Protein AF-0000000082578105 (afdb_homodimer)

Foldseek 3Di:
DPPPPDDPLLVVLLVVLLVVLLVVLQVVLVVVVFDSVLLVLLLVLLPLDPDDPVVLVLSLVLLLVLLVLLLVLVVCLVVQCVVPNNVCSVVVSVVVVVVVLCVLCPDPTSNRSSSSVSNNCLNVVVVDHRDPVSSCRSSVSSVSSSVSNVCSVPVSVVVVVVD/DPPPDDDPLLVVLLVVLLVVLLVVLQVVLVVVVFDSVLLVLLLVLLPLDPDDPVVLVLSLVLLLVLLVLLLVLVVCLVVQCVVPNNVCSVVVSVVVVVVVLCVLCPDPTSNRSSSSVSNNCLNVVVVDHRDPVSSCRSSVSSVSSSVSNVCSVPVSVVVVVVD

pLDDT: mean 94.67, std 9.39, range [31.5, 98.91]

Structure (mmCIF, N/CA/C/O backbone):
data_AF-0000000082578105-model_v1
#
loop_
_entity.id
_entity.type
_entity.pdbx_description
1 polymer 'Putative membrane-bound dolichyl-phosphate-mannose-protein mannosyltransferase'
#
loop_
_atom_site.group_PDB
_atom_site.id
_atom_site.type_symbol
_atom_site.label_atom_id
_atom_site.label_alt_id
_atom_site.label_comp_id
_atom_site.label_asym_id
_atom_site.label_entity_id
_atom_site.label_seq_id
_atom_site.pdbx_PDB_ins_code
_atom_site.Cartn_x
_atom_site.Cartn_y
_atom_site.Cartn_z
_atom_site.occupancy
_atom_site.B_iso_or_equiv
_atom_site.auth_seq_id
_atom_site.auth_comp_id
_atom_site.auth_asym_id
_atom_site.auth_atom_id
_atom_site.pdbx_PDB_model_num
ATOM 1 N N . MET A 1 1 ? -31.633 8.628 4.196 1 32.48 1 MET A N 1
ATOM 2 C CA . MET A 1 1 ? -30.727 9.433 5.009 1 32.48 1 MET A CA 1
ATOM 3 C C . MET A 1 1 ? -29.619 10.038 4.153 1 32.48 1 MET A C 1
ATOM 5 O O . MET A 1 1 ? -28.792 9.312 3.598 1 32.48 1 MET A O 1
ATOM 9 N N . SER A 1 2 ? -29.886 11.131 3.479 1 39.91 2 SER A N 1
ATOM 10 C CA . SER A 1 2 ? -29.036 11.846 2.533 1 39.91 2 SER A CA 1
ATOM 11 C C . SER A 1 2 ? -27.642 12.076 3.107 1 39.91 2 SER A C 1
ATOM 13 O O . SER A 1 2 ? -27.5 12.582 4.223 1 39.91 2 SER A O 1
ATOM 15 N N . ALA A 1 3 ? -26.692 11.335 2.817 1 51.71 3 ALA A N 1
ATOM 16 C CA . ALA A 1 3 ? -25.343 11.596 3.312 1 51.71 3 ALA A CA 1
ATOM 17 C C . ALA A 1 3 ? -25.034 13.09 3.296 1 51.71 3 ALA A C 1
ATOM 19 O O . ALA A 1 3 ? -24.844 13.68 2.23 1 51.71 3 ALA A O 1
ATOM 20 N N . HIS A 1 4 ? -25.491 13.968 4.081 1 54.24 4 HIS A N 1
ATOM 21 C CA . HIS A 1 4 ? -25.206 15.397 4.135 1 54.24 4 HIS A CA 1
ATOM 22 C C . HIS A 1 4 ? -23.718 15.67 3.942 1 54.24 4 HIS A C 1
ATOM 24 O O . HIS A 1 4 ? -22.875 14.972 4.511 1 54.24 4 HIS A O 1
ATOM 30 N N . ALA A 1 5 ? -23.272 16.373 2.89 1 68.84 5 ALA A N 1
ATOM 31 C CA . ALA A 1 5 ? -21.918 16.841 2.602 1 68.84 5 ALA A CA 1
ATOM 32 C C . ALA A 1 5 ? -21.28 17.47 3.837 1 68.84 5 ALA A C 1
ATOM 34 O O . ALA A 1 5 ? -21.924 18.243 4.55 1 68.84 5 ALA A O 1
ATOM 35 N N . PRO A 1 6 ? -20.096 16.948 4.176 1 73.4 6 PRO A N 1
ATOM 36 C CA . PRO A 1 6 ? -19.438 17.529 5.348 1 73.4 6 PRO A CA 1
ATOM 37 C C . PRO A 1 6 ? -19.359 19.052 5.286 1 73.4 6 PRO A C 1
ATOM 39 O O . PRO A 1 6 ? -19.249 19.625 4.199 1 73.4 6 PRO A O 1
ATOM 42 N N . SER A 1 7 ? -19.491 19.713 6.439 1 88.2 7 SER A N 1
ATOM 43 C CA . SER A 1 7 ? -19.309 21.158 6.523 1 88.2 7 SER A CA 1
ATOM 44 C C . SER A 1 7 ? -17.887 21.56 6.146 1 88.2 7 SER A C 1
ATOM 46 O O . SER A 1 7 ? -16.976 20.73 6.168 1 88.2 7 SER A O 1
ATOM 48 N N . ARG A 1 8 ? -17.658 22.715 5.683 1 92.08 8 ARG A N 1
ATOM 49 C CA . ARG A 1 8 ? -16.345 23.249 5.337 1 92.08 8 ARG A CA 1
ATOM 50 C C . ARG A 1 8 ? -15.373 23.112 6.503 1 92.08 8 ARG A C 1
ATOM 52 O O . ARG A 1 8 ? -14.196 22.801 6.305 1 92.08 8 ARG A O 1
ATOM 59 N N . GLN A 1 9 ? -15.844 23.385 7.702 1 91.46 9 GLN A N 1
ATOM 60 C CA . GLN A 1 9 ? -15.011 23.294 8.897 1 91.46 9 GLN A CA 1
ATOM 61 C C . GLN A 1 9 ? -14.521 21.866 9.119 1 91.46 9 GLN A C 1
ATOM 63 O O . GLN A 1 9 ? -13.355 21.65 9.458 1 91.46 9 GLN A O 1
ATOM 68 N N . ALA A 1 10 ? -15.41 20.971 8.983 1 92.91 10 ALA A N 1
ATOM 69 C CA . ALA A 1 10 ? -15.045 19.568 9.161 1 92.91 10 ALA A CA 1
ATOM 70 C C . ALA A 1 10 ? -14.017 19.132 8.121 1 92.91 10 ALA A C 1
ATOM 72 O O . ALA A 1 10 ? -13.093 18.376 8.43 1 92.91 10 ALA A O 1
ATOM 73 N N . TYR A 1 11 ? -14.232 19.584 6.955 1 95.8 11 TYR A N 1
ATOM 74 C CA . TYR A 1 11 ? -13.308 19.268 5.872 1 95.8 11 TYR A CA 1
ATOM 75 C C . TYR A 1 11 ? -11.911 19.797 6.176 1 95.8 11 TYR A C 1
ATOM 77 O O . TYR A 1 11 ? -10.924 19.069 6.051 1 95.8 11 TYR A O 1
ATOM 85 N N . VAL A 1 12 ? -11.804 20.994 6.584 1 96.07 12 VAL A N 1
ATOM 86 C CA . VAL A 1 12 ? -10.531 21.645 6.876 1 96.07 12 VAL A CA 1
ATOM 87 C C . VAL A 1 12 ? -9.883 20.991 8.094 1 96.07 12 VAL A C 1
ATOM 89 O O . VAL A 1 12 ? -8.677 20.733 8.099 1 96.07 12 VAL A O 1
ATOM 92 N N . ALA A 1 13 ? -10.64 20.695 9.089 1 95.92 13 ALA A N 1
ATOM 93 C CA . ALA A 1 13 ? -10.115 20.08 10.306 1 95.92 13 ALA A CA 1
ATOM 94 C C . ALA A 1 13 ? -9.525 18.704 10.014 1 95.92 13 ALA A C 1
ATOM 96 O O . ALA A 1 13 ? -8.439 18.372 10.496 1 95.92 13 ALA A O 1
ATOM 97 N N . THR A 1 14 ? -10.276 17.948 9.263 1 96.77 14 THR A N 1
ATOM 98 C CA . THR A 1 14 ? -9.8 16.614 8.913 1 96.77 14 THR A CA 1
ATOM 99 C C . THR A 1 14 ? -8.503 16.695 8.112 1 96.77 14 THR A C 1
ATOM 101 O O . THR A 1 14 ? -7.571 15.925 8.351 1 96.77 14 THR A O 1
ATOM 104 N N . THR A 1 15 ? -8.425 17.65 7.22 1 98.03 15 THR A N 1
ATOM 105 C CA . THR A 1 15 ? -7.245 17.824 6.38 1 98.03 15 THR A CA 1
ATOM 106 C C . THR A 1 15 ? -6.04 18.238 7.22 1 98.03 15 THR A C 1
ATOM 108 O O . THR A 1 15 ? -4.962 17.652 7.1 1 98.03 15 THR A O 1
ATOM 111 N N . LEU A 1 16 ? -6.244 19.148 8.07 1 98.18 16 LEU A N 1
ATOM 112 C CA . LEU A 1 16 ? -5.155 19.674 8.885 1 98.18 16 LEU A CA 1
ATOM 113 C C . LEU A 1 16 ? -4.676 18.632 9.891 1 98.18 16 LEU A C 1
ATOM 115 O O . LEU A 1 16 ? -3.471 18.463 10.089 1 98.18 16 LEU A O 1
ATOM 119 N N . VAL A 1 17 ? -5.592 17.922 10.496 1 98.23 17 VAL A N 1
ATOM 120 C CA . VAL A 1 17 ? -5.225 16.918 11.49 1 98.23 17 VAL A CA 1
ATOM 121 C C . VAL A 1 17 ? -4.451 15.785 10.819 1 98.23 17 VAL A C 1
ATOM 123 O O . VAL A 1 17 ? -3.446 15.31 11.353 1 98.23 17 VAL A O 1
ATOM 126 N N . ALA A 1 18 ? -4.949 15.39 9.688 1 98.43 18 ALA A N 1
ATOM 127 C CA . ALA A 1 18 ? -4.261 14.321 8.969 1 98.43 18 ALA A CA 1
ATOM 128 C C . ALA A 1 18 ? -2.84 14.737 8.598 1 98.43 18 ALA A C 1
ATOM 130 O O . ALA A 1 18 ? -1.894 13.967 8.78 1 98.43 18 ALA A O 1
ATOM 131 N N . ALA A 1 19 ? -2.667 15.95 8.114 1 98.73 19 ALA A N 1
ATOM 132 C CA . ALA A 1 19 ? -1.361 16.43 7.668 1 98.73 19 ALA A CA 1
ATOM 133 C C . ALA A 1 19 ? -0.403 16.585 8.846 1 98.73 19 ALA A C 1
ATOM 135 O O . ALA A 1 19 ? 0.765 16.2 8.759 1 98.73 19 ALA A O 1
ATOM 136 N N . VAL A 1 20 ? -0.851 17.102 9.939 1 98.68 20 VAL A N 1
ATOM 137 C CA . VAL A 1 20 ? -0.02 17.296 11.123 1 98.68 20 VAL A CA 1
ATOM 138 C C . VAL A 1 20 ? 0.381 15.94 11.7 1 98.68 20 VAL A C 1
ATOM 140 O O . VAL A 1 20 ? 1.543 15.728 12.053 1 98.68 20 VAL A O 1
ATOM 143 N N . THR A 1 21 ? -0.596 15.107 11.773 1 98.74 21 THR A N 1
ATOM 144 C CA . THR A 1 21 ? -0.331 13.779 12.315 1 98.74 21 THR A CA 1
ATOM 145 C C . THR A 1 21 ? 0.673 13.029 11.444 1 98.74 21 THR A C 1
ATOM 147 O O . THR A 1 21 ? 1.56 12.345 11.958 1 98.74 21 THR A O 1
ATOM 150 N N . ALA A 1 22 ? 0.5 13.111 10.164 1 98.73 22 ALA A N 1
ATOM 151 C CA . ALA A 1 22 ? 1.433 12.474 9.238 1 98.73 22 ALA A CA 1
ATOM 152 C C . ALA A 1 22 ? 2.845 13.027 9.416 1 98.73 22 ALA A C 1
ATOM 154 O O . ALA A 1 22 ? 3.817 12.269 9.442 1 98.73 22 ALA A O 1
ATOM 155 N N . ALA A 1 23 ? 2.975 14.344 9.557 1 98.67 23 ALA A N 1
ATOM 156 C CA . ALA A 1 23 ? 4.275 14.989 9.718 1 98.67 23 ALA A CA 1
ATOM 157 C C . ALA A 1 23 ? 4.936 14.572 11.029 1 98.67 23 ALA A C 1
ATOM 159 O O . ALA A 1 23 ? 6.143 14.321 11.071 1 98.67 23 ALA A O 1
ATOM 160 N N . LEU A 1 24 ? 4.195 14.489 12.082 1 98.71 24 LEU A N 1
ATOM 161 C CA . LEU A 1 24 ? 4.723 14.075 13.377 1 98.71 24 LEU A CA 1
ATOM 162 C C . LEU A 1 24 ? 5.161 12.615 13.344 1 98.71 24 LEU A C 1
ATOM 164 O O . LEU A 1 24 ? 6.195 12.259 13.915 1 98.71 24 LEU A O 1
ATOM 168 N N . ALA A 1 25 ? 4.341 11.805 12.735 1 98.78 25 ALA A N 1
ATOM 169 C CA . ALA A 1 25 ? 4.712 10.399 12.592 1 98.78 25 ALA A CA 1
ATOM 170 C C . ALA A 1 25 ? 5.991 10.25 11.774 1 98.78 25 ALA A C 1
ATOM 172 O O . ALA A 1 25 ? 6.843 9.415 12.088 1 98.78 25 ALA A O 1
ATOM 173 N N . ALA A 1 26 ? 6.107 11.052 10.702 1 98.51 26 ALA A N 1
ATOM 174 C CA . ALA A 1 26 ? 7.316 11.032 9.883 1 98.51 26 ALA A CA 1
ATOM 175 C C . ALA A 1 26 ? 8.536 11.458 10.695 1 98.51 26 ALA A C 1
ATOM 177 O O . ALA A 1 26 ? 9.596 10.835 10.606 1 98.51 26 ALA A O 1
ATOM 178 N N . ALA A 1 27 ? 8.42 12.549 11.47 1 98.05 27 ALA A N 1
ATOM 179 C CA . ALA A 1 27 ? 9.505 13.016 12.33 1 98.05 27 ALA A CA 1
ATOM 180 C C . ALA A 1 27 ? 9.901 11.945 13.343 1 98.05 27 ALA A C 1
ATOM 182 O O . ALA A 1 27 ? 11.088 11.74 13.607 1 98.05 27 ALA A O 1
ATOM 183 N N . GLY A 1 28 ? 8.912 11.309 13.924 1 98.11 28 GLY A N 1
ATOM 184 C CA . GLY A 1 28 ? 9.188 10.228 14.856 1 98.11 28 GLY A CA 1
ATOM 185 C C . GLY A 1 28 ? 9.914 9.059 14.217 1 98.11 28 GLY A C 1
ATOM 186 O O . GLY A 1 28 ? 10.849 8.508 14.801 1 98.11 28 GLY A O 1
ATOM 187 N N . SER A 1 29 ? 9.428 8.642 13.028 1 98.16 29 SER A N 1
ATOM 188 C CA . SER A 1 29 ? 10.09 7.564 12.3 1 98.16 29 SER A CA 1
ATOM 189 C C . SER A 1 29 ? 11.539 7.919 11.984 1 98.16 29 SER A C 1
ATOM 191 O O . SER A 1 29 ? 12.433 7.081 12.119 1 98.16 29 SER A O 1
ATOM 193 N N . LEU A 1 30 ? 11.746 9.161 11.601 1 95.73 30 LEU A N 1
ATOM 194 C CA . LEU A 1 30 ? 13.09 9.636 11.29 1 95.73 30 LEU A CA 1
ATOM 195 C C . LEU A 1 30 ? 13.985 9.582 12.523 1 95.73 30 LEU A C 1
ATOM 197 O O . LEU A 1 30 ? 15.141 9.161 12.439 1 95.73 30 LEU A O 1
ATOM 201 N N . ALA A 1 31 ? 13.553 10.007 13.632 1 96.34 31 ALA A N 1
ATOM 202 C CA . ALA A 1 31 ? 14.308 10.02 14.883 1 96.34 31 ALA A CA 1
ATOM 203 C C . ALA A 1 31 ? 14.72 8.608 15.289 1 96.34 31 ALA A C 1
ATOM 205 O O . ALA A 1 31 ? 15.757 8.416 15.929 1 96.34 31 ALA A O 1
ATOM 206 N N . LEU A 1 32 ? 13.926 7.629 14.877 1 97.36 32 LEU A N 1
ATOM 207 C CA . LEU A 1 32 ? 14.189 6.24 15.237 1 97.36 32 LEU A CA 1
ATOM 208 C C . LEU A 1 32 ? 14.88 5.504 14.094 1 97.36 32 LEU A C 1
ATOM 210 O O . LEU A 1 32 ? 15.036 4.281 14.141 1 97.36 32 LEU A O 1
ATOM 214 N N . SER A 1 33 ? 15.236 6.227 13.022 1 96.7 33 SER A N 1
ATOM 215 C CA . SER A 1 33 ? 15.935 5.7 11.854 1 96.7 33 SER A CA 1
ATOM 216 C C . SER A 1 33 ? 15.103 4.638 11.144 1 96.7 33 SER A C 1
ATOM 218 O O . SER A 1 33 ? 15.639 3.631 10.676 1 96.7 33 SER A O 1
ATOM 220 N N . LEU A 1 34 ? 13.78 4.849 11.126 1 97.66 34 LEU A N 1
ATOM 221 C CA . LEU A 1 34 ? 12.867 3.95 10.429 1 97.66 34 LEU A CA 1
ATOM 222 C C . LEU A 1 34 ? 12.486 4.513 9.064 1 97.66 34 LEU A C 1
ATOM 224 O O . LEU A 1 34 ? 12.585 5.72 8.836 1 97.66 34 LEU A O 1
ATOM 228 N N . HIS A 1 35 ? 12.048 3.583 8.214 1 96.81 35 HIS A N 1
ATOM 229 C CA . HIS A 1 35 ? 11.618 4.006 6.886 1 96.81 35 HIS A CA 1
ATOM 230 C C . HIS A 1 35 ? 10.269 4.714 6.944 1 96.81 35 HIS A C 1
ATOM 232 O O . HIS A 1 35 ? 9.262 4.111 7.321 1 96.81 35 HIS A O 1
ATOM 238 N N . ILE A 1 36 ? 10.195 5.886 6.449 1 98.07 36 ILE A N 1
ATOM 239 C CA . ILE A 1 36 ? 8.975 6.685 6.491 1 98.07 36 ILE A CA 1
ATOM 240 C C . ILE A 1 36 ? 7.938 6.095 5.539 1 98.07 36 ILE A C 1
ATOM 242 O O . ILE A 1 36 ? 6.742 6.091 5.839 1 98.07 36 ILE A O 1
ATOM 246 N N . TRP A 1 37 ? 8.425 5.602 4.39 1 98.26 37 TRP A N 1
ATOM 247 C CA . TRP A 1 37 ? 7.476 4.999 3.459 1 98.26 37 TRP A CA 1
ATOM 248 C C . TRP A 1 37 ? 6.802 3.781 4.082 1 98.26 37 TRP A C 1
ATOM 250 O O . TRP A 1 37 ? 5.623 3.52 3.83 1 98.26 37 TRP A O 1
ATOM 260 N N . ALA A 1 38 ? 7.528 3.02 4.876 1 98.77 38 ALA A N 1
ATOM 261 C CA . ALA A 1 38 ? 6.945 1.882 5.582 1 98.77 38 ALA A CA 1
ATOM 262 C C . ALA A 1 38 ? 5.944 2.346 6.636 1 98.77 38 ALA A C 1
ATOM 264 O O . ALA A 1 38 ? 4.964 1.651 6.919 1 98.77 38 ALA A O 1
ATOM 265 N N . MET A 1 39 ? 6.179 3.462 7.287 1 98.84 39 MET A N 1
ATOM 266 C CA . MET A 1 39 ? 5.218 4.075 8.2 1 98.84 39 MET A CA 1
ATOM 267 C C . MET A 1 39 ? 3.882 4.312 7.504 1 98.84 39 MET A C 1
ATOM 269 O O . MET A 1 39 ? 2.825 4.016 8.063 1 98.84 39 MET A O 1
ATOM 273 N N . PHE A 1 40 ? 3.875 4.688 6.269 1 98.84 40 PHE A N 1
ATOM 274 C CA . PHE A 1 40 ? 2.644 4.956 5.535 1 98.84 40 PHE A CA 1
ATOM 275 C C . PHE A 1 40 ? 1.97 3.656 5.114 1 98.84 40 PHE A C 1
ATOM 277 O O . PHE A 1 40 ? 0.762 3.627 4.869 1 98.84 40 PHE A O 1
ATOM 284 N N . ILE A 1 41 ? 2.722 2.574 5.006 1 98.85 41 ILE A N 1
ATOM 285 C CA . ILE A 1 41 ? 2.096 1.272 4.802 1 98.85 41 ILE A CA 1
ATOM 286 C C . ILE A 1 41 ? 1.133 0.977 5.95 1 98.85 41 ILE A C 1
ATOM 288 O O . ILE A 1 41 ? 0.011 0.517 5.724 1 98.85 41 ILE A O 1
ATOM 292 N N . GLY A 1 42 ? 1.629 1.256 7.163 1 98.73 42 GLY A N 1
ATOM 293 C CA . GLY A 1 42 ? 0.753 1.1 8.314 1 98.73 42 GLY A CA 1
ATOM 294 C C . GLY A 1 42 ? -0.456 2.016 8.271 1 98.73 42 GLY A C 1
ATOM 295 O O . GLY A 1 42 ? -1.564 1.606 8.624 1 98.73 42 GLY A O 1
ATOM 296 N N . TRP A 1 43 ? -0.217 3.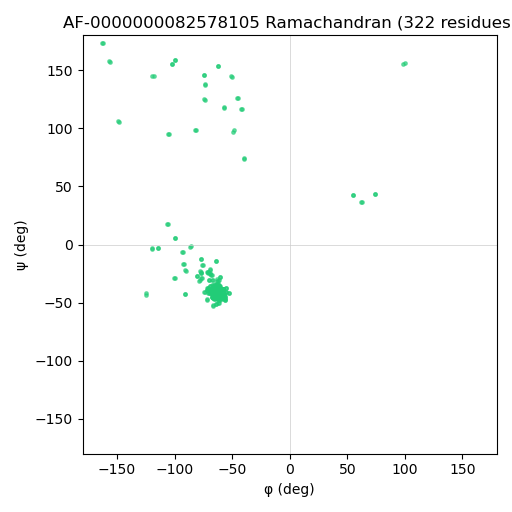241 7.903 1 98.53 43 TRP A N 1
ATOM 297 C CA . TRP A 1 43 ? -1.289 4.217 7.733 1 98.53 43 TRP A CA 1
ATOM 298 C C . TRP A 1 43 ? -2.336 3.709 6.747 1 98.53 43 TRP A C 1
ATOM 300 O O . TRP A 1 43 ? -3.537 3.765 7.023 1 98.53 43 TRP A O 1
ATOM 310 N N . ILE A 1 44 ? -1.912 3.211 5.599 1 98.52 44 ILE A N 1
ATOM 311 C CA . ILE A 1 44 ? -2.806 2.691 4.571 1 98.52 44 ILE A CA 1
ATOM 312 C C . ILE A 1 44 ? -3.557 1.474 5.107 1 98.52 44 ILE A C 1
ATOM 314 O O . ILE A 1 44 ? -4.769 1.353 4.919 1 98.52 44 ILE A O 1
ATOM 318 N N . ALA A 1 45 ? -2.819 0.594 5.752 1 98.31 45 ALA A N 1
ATOM 319 C CA . ALA A 1 45 ? -3.448 -0.601 6.307 1 98.31 45 ALA A CA 1
ATOM 320 C C . ALA A 1 45 ? -4.604 -0.233 7.233 1 98.31 45 ALA A C 1
ATOM 322 O O . ALA A 1 45 ? -5.665 -0.861 7.193 1 98.31 45 ALA A O 1
ATOM 323 N N . PHE A 1 46 ? -4.454 0.783 8.05 1 97.95 46 PHE A N 1
ATOM 324 C CA . PHE A 1 46 ? -5.491 1.239 8.968 1 97.95 46 PHE A CA 1
ATOM 325 C C . PHE A 1 46 ? -6.762 1.606 8.21 1 97.95 46 PHE A C 1
ATOM 327 O O . PHE A 1 46 ? -7.866 1.261 8.636 1 97.95 46 PHE A O 1
ATOM 334 N N . PHE A 1 47 ? -6.648 2.191 7.084 1 96.99 47 PHE A N 1
ATOM 335 C CA . PHE A 1 47 ? -7.791 2.776 6.393 1 96.99 47 PHE A CA 1
ATOM 336 C C . PHE A 1 47 ? -8.394 1.784 5.406 1 96.99 47 PHE A C 1
ATOM 338 O O . PHE A 1 47 ? -9.422 2.064 4.786 1 96.99 47 PHE A O 1
ATOM 345 N N . THR A 1 48 ? -7.751 0.623 5.203 1 95.2 48 THR A N 1
ATOM 346 C CA . THR A 1 48 ? -8.362 -0.384 4.342 1 95.2 48 THR A CA 1
ATOM 347 C C . THR A 1 48 ? -9.684 -0.868 4.931 1 95.2 48 THR A C 1
ATOM 349 O O . THR A 1 48 ? -10.586 -1.275 4.196 1 95.2 48 THR A O 1
ATOM 352 N N . ARG A 1 49 ? -9.747 -0.855 6.227 1 91.57 49 ARG A N 1
ATOM 353 C CA . ARG A 1 49 ? -10.947 -1.281 6.94 1 91.57 49 ARG A CA 1
ATOM 354 C C . ARG A 1 49 ? -11.099 -0.527 8.257 1 91.57 49 ARG A C 1
ATOM 356 O O . ARG A 1 49 ? -10.361 -0.78 9.211 1 91.57 49 ARG A O 1
ATOM 363 N N . ILE A 1 50 ? -12.047 0.395 8.284 1 85.66 50 ILE A N 1
ATOM 364 C CA . ILE A 1 50 ? -12.261 1.208 9.475 1 85.66 50 ILE A CA 1
ATOM 365 C C . ILE A 1 50 ? -13.53 0.751 10.191 1 85.66 50 ILE A C 1
ATOM 367 O O . ILE A 1 50 ? -14.642 1.01 9.724 1 85.66 50 ILE A O 1
ATOM 371 N N . GLN A 1 51 ? -13.437 -0.093 11.167 1 82.25 51 GLN A N 1
ATOM 372 C CA . GLN A 1 51 ? -14.648 -0.553 11.838 1 82.25 51 GLN A CA 1
ATOM 373 C C . GLN A 1 51 ? -14.574 -0.301 13.341 1 82.25 51 GLN A C 1
ATOM 375 O O . GLN A 1 51 ? -15.586 0.003 13.976 1 82.25 51 GLN A O 1
ATOM 380 N N . SER A 1 52 ? -13.439 -0.539 14.009 1 87.6 52 SER A N 1
ATOM 381 C CA . SER A 1 52 ? -13.238 -0.418 15.449 1 87.6 52 SER A CA 1
ATOM 382 C C . SER A 1 52 ? -11.755 -0.368 15.798 1 87.6 52 SER A C 1
ATOM 384 O O . SER A 1 52 ? -10.9 -0.467 14.915 1 87.6 52 SER A O 1
ATOM 386 N N . ASN A 1 53 ? -11.498 -0.14 16.989 1 89.41 53 ASN A N 1
ATOM 387 C CA . ASN A 1 53 ? -10.113 -0.226 17.439 1 89.41 53 ASN A CA 1
ATOM 388 C C . ASN A 1 53 ? -9.551 -1.633 17.256 1 89.41 53 ASN A C 1
ATOM 390 O O . ASN A 1 53 ? -8.37 -1.798 16.947 1 89.41 53 ASN A O 1
ATOM 394 N N . ARG A 1 54 ? -10.428 -2.581 17.46 1 92.13 54 ARG A N 1
ATOM 395 C CA . ARG A 1 54 ? -10.019 -3.967 17.26 1 92.13 54 ARG A CA 1
ATOM 396 C C . ARG A 1 54 ? -9.636 -4.22 15.805 1 92.13 54 ARG A C 1
ATOM 398 O O . ARG A 1 54 ? -8.639 -4.889 15.528 1 92.13 54 ARG A O 1
ATOM 405 N N . THR A 1 55 ? -10.329 -3.63 14.99 1 94 55 THR A N 1
ATOM 406 C CA . THR A 1 55 ? -10.07 -3.828 13.568 1 94 55 THR A CA 1
ATOM 407 C C . THR A 1 55 ? -8.751 -3.177 13.162 1 94 55 THR A C 1
ATOM 409 O O . THR A 1 55 ? -8.047 -3.683 12.286 1 94 55 THR A O 1
ATOM 412 N N . ALA A 1 56 ? -8.425 -2.1 13.871 1 94.66 56 ALA A N 1
ATOM 413 C CA . ALA A 1 56 ? -7.138 -1.457 13.622 1 94.66 56 ALA A CA 1
ATOM 414 C C . ALA A 1 56 ? -5.983 -2.408 13.923 1 94.66 56 ALA A C 1
ATOM 416 O O . ALA A 1 56 ? -5.018 -2.485 13.158 1 94.66 56 ALA A O 1
ATOM 417 N N . LEU A 1 57 ? -6.07 -3.112 15.032 1 96.72 57 LEU A N 1
ATOM 418 C CA . LEU A 1 57 ? -5.039 -4.067 15.423 1 96.72 57 LEU A CA 1
ATOM 419 C C . LEU A 1 57 ? -5.008 -5.255 14.467 1 96.72 57 LEU A C 1
ATOM 421 O O . LEU A 1 57 ? -3.937 -5.788 14.167 1 96.72 57 LEU A O 1
ATOM 425 N N . GLU A 1 58 ? -6.159 -5.695 14.039 1 97.66 58 GLU A N 1
ATOM 426 C CA . GLU A 1 58 ? -6.234 -6.793 13.08 1 97.66 58 GLU A CA 1
ATOM 427 C C . GLU A 1 58 ? -5.564 -6.42 11.76 1 97.66 58 GLU A C 1
ATOM 429 O O . GLU A 1 58 ? -4.849 -7.232 11.17 1 97.66 58 GLU A O 1
ATOM 434 N N . ASN A 1 59 ? -5.815 -5.185 11.306 1 98.27 59 ASN A N 1
ATOM 435 C CA . ASN A 1 59 ? -5.206 -4.718 10.065 1 98.27 59 ASN A CA 1
ATOM 436 C C . ASN A 1 59 ? -3.683 -4.696 10.161 1 98.27 59 ASN A C 1
ATOM 438 O O . ASN A 1 59 ? -2.992 -5.13 9.238 1 98.27 59 ASN A O 1
ATOM 442 N N . LEU A 1 60 ? -3.217 -4.21 11.307 1 98.55 60 LEU A N 1
ATOM 443 C CA . LEU A 1 60 ? -1.774 -4.156 11.514 1 98.55 60 LEU A CA 1
ATOM 444 C C . LEU A 1 60 ? -1.185 -5.56 11.605 1 98.55 60 LEU A C 1
ATOM 446 O O . LEU A 1 60 ? -0.095 -5.815 11.087 1 98.55 60 LEU A O 1
ATOM 450 N N . ALA A 1 61 ? -1.852 -6.44 12.273 1 98.53 61 ALA A N 1
ATOM 451 C CA . ALA A 1 61 ? -1.399 -7.824 12.385 1 98.53 61 ALA A CA 1
ATOM 452 C C . ALA A 1 61 ? -1.326 -8.49 11.014 1 98.53 61 ALA A C 1
ATOM 454 O O . ALA A 1 61 ? -0.395 -9.248 10.734 1 98.53 61 ALA A O 1
ATOM 455 N N . CYS A 1 62 ? -2.279 -8.244 10.168 1 98.76 62 CYS A N 1
ATOM 456 C CA . CYS A 1 62 ? -2.258 -8.79 8.816 1 98.76 62 CYS A CA 1
ATOM 457 C C . CYS A 1 62 ? -1.062 -8.261 8.032 1 98.76 62 CYS A C 1
ATOM 459 O O . CYS A 1 62 ? -0.402 -9.015 7.315 1 98.76 62 CYS A O 1
ATOM 461 N N . ALA A 1 63 ? -0.791 -6.974 8.19 1 98.8 63 ALA A N 1
ATOM 462 C CA . ALA A 1 63 ? 0.396 -6.409 7.553 1 98.8 63 ALA A CA 1
ATOM 463 C C . ALA A 1 63 ? 1.668 -7.061 8.085 1 98.8 63 ALA A C 1
ATOM 465 O O . ALA A 1 63 ? 2.587 -7.361 7.319 1 98.8 63 ALA A O 1
ATOM 466 N N . GLY A 1 64 ? 1.705 -7.254 9.39 1 98.79 64 GLY A N 1
ATOM 467 C CA . GLY A 1 64 ? 2.843 -7.928 9.994 1 98.79 64 GLY A CA 1
ATOM 468 C C . GLY A 1 64 ? 3.021 -9.353 9.505 1 98.79 64 GLY A C 1
ATOM 469 O O . GLY A 1 64 ? 4.145 -9.792 9.252 1 98.79 64 GLY A O 1
ATOM 470 N N . LEU A 1 65 ? 1.962 -10.067 9.386 1 98.75 65 LEU A N 1
ATOM 471 C CA . LEU A 1 65 ? 2.02 -11.428 8.864 1 98.75 65 LEU A CA 1
ATOM 472 C C . LEU A 1 65 ? 2.454 -11.432 7.402 1 98.75 65 LEU A C 1
ATOM 474 O O . LEU A 1 65 ? 3.146 -12.351 6.958 1 98.75 65 LEU A O 1
ATOM 478 N N . GLY A 1 66 ? 2.004 -10.412 6.703 1 98.77 66 GLY A N 1
ATOM 479 C CA . GLY A 1 66 ? 2.514 -10.256 5.35 1 98.77 66 GLY A CA 1
ATOM 480 C C . GLY A 1 66 ? 4.021 -10.088 5.296 1 98.77 66 GLY A C 1
ATOM 481 O O . GLY A 1 66 ? 4.688 -10.694 4.455 1 98.77 66 GLY A O 1
ATOM 482 N N . LEU A 1 67 ? 4.553 -9.277 6.162 1 98.81 67 LEU A N 1
ATOM 483 C CA . LEU A 1 67 ? 5.997 -9.106 6.273 1 98.81 67 LEU A CA 1
ATOM 484 C C . LEU A 1 67 ? 6.684 -10.443 6.53 1 98.81 67 LEU A C 1
ATOM 486 O O . LEU A 1 67 ? 7.702 -10.753 5.907 1 98.81 67 LEU A O 1
ATOM 490 N N . LEU A 1 68 ? 6.122 -11.152 7.44 1 98.57 68 LEU A N 1
ATOM 491 C CA . LEU A 1 68 ? 6.697 -12.441 7.808 1 98.57 68 LEU A CA 1
ATOM 492 C C . LEU A 1 68 ? 6.663 -13.408 6.629 1 98.57 68 LEU A C 1
ATOM 494 O O . LEU A 1 68 ? 7.646 -14.102 6.361 1 98.57 68 LEU A O 1
ATOM 498 N N . ILE A 1 69 ? 5.583 -13.49 5.927 1 98.64 69 ILE A N 1
ATOM 499 C CA . ILE A 1 69 ? 5.469 -14.344 4.75 1 98.64 69 ILE A CA 1
ATOM 500 C C . ILE A 1 69 ? 6.472 -13.896 3.688 1 98.64 69 ILE A C 1
ATOM 502 O O . ILE A 1 69 ? 7.086 -14.728 3.016 1 98.64 69 ILE A O 1
ATOM 506 N N . GLY A 1 70 ? 6.566 -12.571 3.535 1 98.44 70 GLY A N 1
ATOM 507 C CA . GLY A 1 70 ? 7.568 -12.059 2.614 1 98.44 70 GLY A CA 1
ATOM 508 C C . GLY A 1 70 ? 8.977 -12.502 2.958 1 98.44 70 GLY A C 1
ATOM 509 O O . GLY A 1 70 ? 9.723 -12.949 2.084 1 98.44 70 GLY A O 1
ATOM 510 N N . ALA A 1 71 ? 9.365 -12.414 4.211 1 98.32 71 ALA A N 1
ATOM 511 C CA . ALA A 1 71 ? 10.693 -12.82 4.663 1 98.32 71 ALA A CA 1
ATOM 512 C C . ALA A 1 71 ? 10.929 -14.305 4.407 1 98.32 71 ALA A C 1
ATOM 514 O O . ALA A 1 71 ? 11.998 -14.698 3.932 1 98.32 71 ALA A O 1
ATOM 515 N N . LEU A 1 72 ? 9.959 -15.119 4.713 1 97.99 72 LEU A N 1
ATOM 516 C CA . LEU A 1 72 ? 10.063 -16.559 4.5 1 97.99 72 LEU A CA 1
ATOM 517 C C . LEU A 1 72 ? 10.146 -16.883 3.012 1 97.99 72 LEU A C 1
ATOM 519 O O . LEU A 1 72 ? 10.865 -17.802 2.612 1 97.99 72 LEU A O 1
ATOM 523 N N . THR A 1 73 ? 9.385 -16.15 2.25 1 98.24 73 THR A N 1
ATOM 524 C CA . THR A 1 73 ? 9.425 -16.34 0.804 1 98.24 73 THR A CA 1
ATOM 525 C C . THR A 1 73 ? 10.812 -16.022 0.255 1 98.24 73 THR A C 1
ATOM 527 O O . THR A 1 73 ? 11.342 -16.765 -0.575 1 98.24 73 THR A O 1
ATOM 530 N N . ALA A 1 74 ? 11.366 -14.924 0.732 1 97.18 74 ALA A N 1
ATOM 531 C CA . ALA A 1 74 ? 12.703 -14.533 0.294 1 97.18 74 ALA A CA 1
ATOM 532 C C . ALA A 1 74 ? 13.722 -15.629 0.594 1 97.18 74 ALA A C 1
ATOM 534 O O . ALA A 1 74 ? 14.641 -15.864 -0.193 1 97.18 74 ALA A O 1
ATOM 535 N N . LEU A 1 75 ? 13.62 -16.312 1.721 1 96.45 75 LEU A N 1
ATOM 536 C CA . LEU A 1 75 ? 14.515 -17.4 2.098 1 96.45 75 LEU A CA 1
ATOM 537 C C . LEU A 1 75 ? 14.296 -18.618 1.206 1 96.45 75 LEU A C 1
ATOM 539 O O . LEU A 1 75 ? 15.217 -19.41 0.992 1 96.45 75 LEU A O 1
ATOM 543 N N . ALA A 1 76 ? 13.155 -18.741 0.652 1 96.58 76 ALA A N 1
ATOM 544 C CA . ALA A 1 76 ? 12.784 -19.93 -0.112 1 96.58 76 ALA A CA 1
ATOM 545 C C . ALA A 1 76 ? 13.14 -19.768 -1.587 1 96.58 76 ALA A C 1
ATOM 547 O O . ALA A 1 76 ? 13.284 -20.757 -2.309 1 96.58 76 ALA A O 1
ATOM 548 N N . ILE A 1 77 ? 13.278 -18.585 -2.06 1 95.45 77 ILE A N 1
ATOM 549 C CA . ILE A 1 77 ? 13.403 -18.282 -3.482 1 95.45 77 ILE A CA 1
ATOM 550 C C . ILE A 1 77 ? 14.645 -18.965 -4.048 1 95.45 77 ILE A C 1
ATOM 552 O O . ILE A 1 77 ? 14.584 -19.601 -5.103 1 95.45 77 ILE A O 1
ATOM 556 N N . PRO A 1 78 ? 15.837 -18.971 -3.327 1 94.23 78 PRO A N 1
ATOM 557 C CA . PRO A 1 78 ? 16.993 -19.684 -3.876 1 94.23 78 PRO A CA 1
ATOM 558 C C . PRO A 1 78 ? 16.742 -21.182 -4.034 1 94.23 78 PRO A C 1
ATOM 560 O O . PRO A 1 78 ? 17.227 -21.796 -4.987 1 94.23 78 PRO A O 1
ATOM 563 N N . HIS A 1 79 ? 16.021 -21.764 -3.166 1 95.26 79 HIS A N 1
ATOM 564 C CA . HIS A 1 79 ? 15.701 -23.184 -3.256 1 95.26 79 HIS A CA 1
ATOM 565 C C . HIS A 1 79 ? 14.733 -23.459 -4.402 1 95.26 79 HIS A C 1
ATOM 567 O O . HIS A 1 79 ? 14.842 -24.484 -5.08 1 95.26 79 HIS A O 1
ATOM 573 N N . LEU A 1 80 ? 13.81 -22.565 -4.591 1 95.74 80 LEU A N 1
ATOM 574 C CA . LEU A 1 80 ? 12.874 -22.691 -5.703 1 95.74 80 LEU A CA 1
ATOM 575 C C . LEU A 1 80 ? 13.599 -22.578 -7.039 1 95.74 80 LEU A C 1
ATOM 577 O O . LEU A 1 80 ? 13.236 -23.251 -8.007 1 95.74 80 LEU A O 1
ATOM 581 N N . ALA A 1 81 ? 14.585 -21.718 -7.048 1 95.48 81 ALA A N 1
ATOM 582 C CA . ALA A 1 81 ? 15.379 -21.556 -8.264 1 95.48 81 ALA A CA 1
ATOM 583 C C . ALA A 1 81 ? 16.057 -22.866 -8.655 1 95.48 81 ALA A C 1
ATOM 585 O O . ALA A 1 81 ? 16.207 -23.164 -9.842 1 95.48 81 ALA A O 1
ATOM 586 N N . GLY A 1 82 ? 16.49 -23.629 -7.695 1 95.99 82 GLY A N 1
ATOM 587 C CA . GLY A 1 82 ? 17.097 -24.929 -7.934 1 95.99 82 GLY A CA 1
ATOM 588 C C . GLY A 1 82 ? 16.119 -25.952 -8.479 1 95.99 82 GLY A C 1
ATOM 589 O O . GLY A 1 82 ? 16.507 -26.856 -9.222 1 95.99 82 GLY A O 1
ATOM 590 N N . LEU A 1 83 ? 14.838 -25.843 -8.217 1 95.15 83 LEU A N 1
ATOM 591 C CA . LEU A 1 83 ? 13.819 -26.82 -8.583 1 95.15 83 LEU A CA 1
ATOM 592 C C . LEU A 1 83 ? 13.224 -26.498 -9.95 1 95.15 83 LEU A C 1
ATOM 594 O O . LEU A 1 83 ? 13.005 -27.398 -10.764 1 95.15 83 LEU A O 1
ATOM 598 N N . VAL A 1 84 ? 12.95 -25.17 -10.21 1 95.4 84 VAL A N 1
ATOM 599 C CA . VAL A 1 84 ? 12.166 -24.832 -11.393 1 95.4 84 VAL A CA 1
ATOM 600 C C . VAL A 1 84 ? 12.985 -23.933 -12.316 1 95.4 84 VAL A C 1
ATOM 602 O O . VAL A 1 84 ? 12.548 -23.603 -13.421 1 95.4 84 VAL A O 1
ATOM 605 N N . GLY A 1 85 ? 14.199 -23.517 -11.921 1 95.22 85 GLY A N 1
ATOM 606 C CA . GLY A 1 85 ? 15.035 -22.613 -12.695 1 95.22 85 GLY A CA 1
ATOM 607 C C . GLY A 1 85 ? 14.968 -21.177 -12.21 1 95.22 85 GLY A C 1
ATOM 608 O O . GLY A 1 85 ? 13.97 -20.762 -11.619 1 95.22 85 GLY A O 1
ATOM 609 N N . ARG A 1 86 ? 15.975 -20.433 -12.49 1 91.85 86 ARG A N 1
ATOM 610 C CA . ARG A 1 86 ? 16.12 -19.064 -12.006 1 91.85 86 ARG A CA 1
ATOM 611 C C . ARG A 1 86 ? 15.018 -18.168 -12.562 1 91.85 86 ARG A C 1
ATOM 613 O O . ARG A 1 86 ? 14.49 -17.31 -11.851 1 91.85 86 ARG A O 1
ATOM 620 N N . GLY A 1 87 ? 14.634 -18.458 -13.769 1 92.36 87 GLY A N 1
ATOM 621 C CA . GLY A 1 87 ? 13.665 -17.6 -14.431 1 92.36 87 GLY A CA 1
ATOM 622 C C . GLY A 1 87 ? 12.25 -17.79 -13.917 1 92.36 87 GLY A C 1
ATOM 623 O O . GLY A 1 87 ? 11.428 -16.874 -13.993 1 92.36 87 GLY A O 1
ATOM 624 N N . LEU A 1 88 ? 11.938 -18.83 -13.256 1 95.13 88 LEU A N 1
ATOM 625 C CA . LEU A 1 88 ? 10.575 -19.126 -12.831 1 95.13 88 LEU A CA 1
ATOM 626 C C . LEU A 1 88 ? 10.461 -19.097 -11.31 1 95.13 88 LEU A C 1
ATOM 628 O O . LEU A 1 88 ? 9.361 -19.201 -10.764 1 95.13 88 LEU A O 1
ATOM 632 N N . ALA A 1 89 ? 11.538 -18.896 -10.641 1 96.98 89 ALA A N 1
ATOM 633 C CA . ALA A 1 89 ? 11.548 -18.972 -9.182 1 96.98 89 ALA A CA 1
ATOM 634 C C . ALA A 1 89 ? 10.631 -17.916 -8.571 1 96.98 89 ALA A C 1
ATOM 636 O O . ALA A 1 89 ? 9.813 -18.224 -7.7 1 96.98 89 ALA A O 1
ATOM 637 N N . LEU A 1 90 ? 10.74 -16.745 -9.091 1 96.05 90 LEU A N 1
ATOM 638 C CA . LEU A 1 90 ? 9.966 -15.654 -8.51 1 96.05 90 LEU A CA 1
ATOM 639 C C . LEU A 1 90 ? 8.485 -15.8 -8.844 1 96.05 90 LEU A C 1
ATOM 641 O O . LEU A 1 90 ? 7.636 -15.763 -7.95 1 96.05 90 LEU A O 1
ATOM 645 N N . PRO A 1 91 ? 8.115 -16.048 -10.087 1 97.2 91 PRO A N 1
ATOM 646 C CA . PRO A 1 91 ? 6.703 -16.293 -10.388 1 97.2 91 PRO A CA 1
ATOM 647 C C . PRO A 1 91 ? 6.13 -17.476 -9.612 1 97.2 91 PRO A C 1
ATOM 649 O O . PRO A 1 91 ? 4.972 -17.438 -9.186 1 97.2 91 PRO A O 1
ATOM 652 N N . ALA A 1 92 ? 6.935 -18.516 -9.461 1 97.91 92 ALA A N 1
ATOM 653 C CA . ALA A 1 92 ? 6.492 -19.669 -8.681 1 97.91 92 ALA A CA 1
ATOM 654 C C . ALA A 1 92 ? 6.254 -19.287 -7.223 1 97.91 92 ALA A C 1
ATOM 656 O O . ALA A 1 92 ? 5.284 -19.735 -6.608 1 97.91 92 ALA A O 1
ATOM 657 N N . ALA A 1 93 ? 7.154 -18.529 -6.672 1 98.5 93 ALA A N 1
ATOM 658 C CA . ALA A 1 93 ? 6.98 -18.045 -5.305 1 98.5 93 ALA A CA 1
ATOM 659 C C . ALA A 1 93 ? 5.714 -17.201 -5.179 1 98.5 93 ALA A C 1
ATOM 661 O O . ALA A 1 93 ? 4.964 -17.337 -4.209 1 98.5 93 ALA A O 1
ATOM 662 N N . VAL A 1 94 ? 5.463 -16.318 -6.111 1 98.66 94 VAL A N 1
ATOM 663 C CA . VAL A 1 94 ? 4.277 -15.468 -6.112 1 98.66 94 VAL A CA 1
ATOM 664 C C . VAL A 1 94 ? 3.02 -16.334 -6.171 1 98.66 94 VAL A C 1
ATOM 666 O O . VAL A 1 94 ? 2.026 -16.042 -5.504 1 98.66 94 VAL A O 1
ATOM 669 N N . PHE A 1 95 ? 3.09 -17.404 -6.962 1 98.7 95 PHE A N 1
ATOM 670 C CA . PHE A 1 95 ? 1.962 -18.323 -7.056 1 98.7 95 PHE A CA 1
ATOM 671 C C . PHE A 1 95 ? 1.655 -18.945 -5.699 1 98.7 95 PHE A C 1
ATOM 673 O O . PHE A 1 95 ? 0.508 -18.926 -5.247 1 98.7 95 PHE A O 1
ATOM 680 N N . VAL A 1 96 ? 2.636 -19.466 -5.063 1 98.58 96 VAL A N 1
ATOM 681 C CA . VAL A 1 96 ? 2.463 -20.145 -3.783 1 98.58 96 VAL A CA 1
ATOM 682 C C . VAL A 1 96 ? 1.989 -19.148 -2.729 1 98.58 96 VAL A C 1
ATOM 684 O O . VAL A 1 96 ? 1.046 -19.424 -1.984 1 98.58 96 VAL A O 1
ATOM 687 N N . VAL A 1 97 ? 2.632 -17.999 -2.683 1 98.75 97 VAL A N 1
ATOM 688 C CA . VAL A 1 97 ? 2.261 -16.971 -1.716 1 98.75 97 VAL A CA 1
ATOM 689 C C . VAL A 1 97 ? 0.839 -16.489 -1.993 1 98.75 97 VAL A C 1
ATOM 691 O O . VAL A 1 97 ? 0.065 -16.253 -1.063 1 98.75 97 VAL A O 1
ATOM 694 N N . GLY A 1 98 ? 0.495 -16.293 -3.287 1 98.57 98 GLY A N 1
ATOM 695 C CA . GLY A 1 98 ? -0.864 -15.925 -3.65 1 98.57 98 GLY A CA 1
ATOM 696 C C . GLY A 1 98 ? -1.903 -16.915 -3.157 1 98.57 98 GLY A C 1
ATOM 697 O O . GLY A 1 98 ? -2.947 -16.519 -2.636 1 98.57 98 GLY A O 1
ATOM 698 N N . LEU A 1 99 ? -1.608 -18.258 -3.319 1 98.65 99 L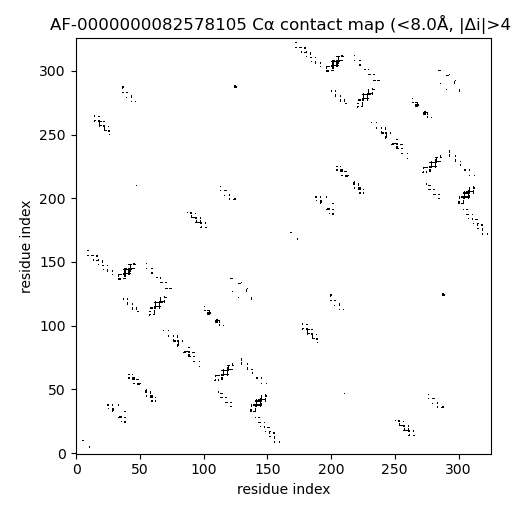EU A N 1
ATOM 699 C CA . LEU A 1 99 ? -2.517 -19.284 -2.82 1 98.65 99 LEU A CA 1
ATOM 700 C C . LEU A 1 99 ? -2.725 -19.141 -1.316 1 98.65 99 LEU A C 1
ATOM 702 O O . LEU A 1 99 ? -3.86 -19.168 -0.837 1 98.65 99 LEU A O 1
ATOM 706 N N . VAL A 1 100 ? -1.663 -18.949 -0.628 1 98.43 100 VAL A N 1
ATOM 707 C CA . VAL A 1 100 ? -1.693 -18.886 0.829 1 98.43 100 VAL A CA 1
ATOM 708 C C . VAL A 1 100 ? -2.459 -17.642 1.277 1 98.43 100 VAL A C 1
ATOM 710 O O . VAL A 1 100 ? -3.414 -17.739 2.051 1 98.43 100 VAL A O 1
ATOM 713 N N . VAL A 1 101 ? -2.094 -16.524 0.782 1 98.47 101 VAL A N 1
ATOM 714 C CA . VAL A 1 101 ? -2.634 -15.254 1.255 1 98.47 101 VAL A CA 1
ATOM 715 C C . VAL A 1 101 ? -4.112 -15.151 0.886 1 98.47 101 VAL A C 1
ATOM 717 O O . VAL A 1 101 ? -4.939 -14.756 1.711 1 98.47 101 VAL A O 1
ATOM 720 N N . VAL A 1 102 ? -4.491 -15.48 -0.321 1 97.97 102 VAL A N 1
ATOM 721 C CA . VAL A 1 102 ? -5.883 -15.364 -0.744 1 97.97 102 VAL A CA 1
ATOM 722 C C . VAL A 1 102 ? -6.742 -16.364 0.026 1 97.97 102 VAL A C 1
ATOM 724 O O . VAL A 1 102 ? -7.9 -16.081 0.344 1 97.97 102 VAL A O 1
ATOM 727 N N . ALA A 1 103 ? -6.16 -17.512 0.408 1 97.58 103 ALA A N 1
ATOM 728 C CA . ALA A 1 103 ? -6.895 -18.498 1.196 1 97.58 103 ALA A CA 1
ATOM 729 C C . ALA A 1 103 ? -7.167 -17.982 2.606 1 97.58 103 ALA A C 1
ATOM 731 O O . ALA A 1 103 ? -8.126 -18.406 3.255 1 97.58 103 ALA A O 1
ATOM 732 N N . LEU A 1 104 ? -6.425 -17.039 3.094 1 97.31 104 LEU A N 1
ATOM 733 C CA . LEU A 1 104 ? -6.549 -16.534 4.457 1 97.31 104 LEU A CA 1
ATOM 734 C C . LEU A 1 104 ? -7.757 -15.611 4.587 1 97.31 104 LEU A C 1
ATOM 736 O O . LEU A 1 104 ? -8.184 -15.294 5.699 1 97.31 104 LEU A O 1
ATOM 740 N N . ARG A 1 105 ? -8.32 -15.209 3.461 1 94.46 105 ARG A N 1
ATOM 741 C CA . ARG A 1 105 ? -9.483 -14.328 3.507 1 94.46 105 ARG A CA 1
ATOM 742 C C . ARG A 1 105 ? -10.669 -15.021 4.17 1 94.46 105 ARG A C 1
ATOM 744 O O . ARG A 1 105 ? -11.635 -14.366 4.565 1 94.46 105 ARG A O 1
ATOM 751 N N . GLY A 1 106 ? -10.595 -16.425 4.342 1 94.84 106 GLY A N 1
ATOM 752 C CA . GLY A 1 106 ? -11.675 -17.208 4.921 1 94.84 106 GLY A CA 1
ATOM 753 C C . GLY A 1 106 ? -11.621 -17.272 6.436 1 94.84 106 GLY A C 1
ATOM 754 O O . GLY A 1 106 ? -12.542 -17.786 7.074 1 94.84 106 GLY A O 1
ATOM 755 N N . LEU A 1 107 ? -10.685 -16.711 7.058 1 95.57 107 LEU A N 1
ATOM 756 C CA . LEU A 1 107 ? -10.546 -16.727 8.51 1 95.57 107 LEU A CA 1
ATOM 757 C C . LEU A 1 107 ? -11.553 -15.785 9.163 1 95.57 107 LEU A C 1
ATOM 759 O O . LEU A 1 107 ? -11.913 -14.757 8.585 1 95.57 107 LEU A O 1
ATOM 763 N N . PRO A 1 108 ? -12.005 -16.209 10.354 1 94.39 108 PRO A N 1
ATOM 764 C CA . PRO A 1 108 ? -12.96 -15.335 11.04 1 94.39 108 PRO A CA 1
ATOM 765 C C . PRO A 1 108 ? -12.332 -14.021 11.5 1 94.39 108 PRO A C 1
ATOM 767 O O . PRO A 1 108 ? -13.021 -13.002 11.59 1 94.39 108 PRO A O 1
ATOM 770 N N . VAL A 1 109 ? -11.027 -14.256 11.952 1 93.49 109 VAL A N 1
ATOM 771 C CA . VAL A 1 109 ? -10.22 -13.1 12.329 1 93.49 109 VAL A CA 1
ATOM 772 C C . VAL A 1 109 ? -8.988 -13.015 11.43 1 93.49 109 VAL A C 1
ATOM 774 O O . VAL A 1 109 ? -8.62 -13.994 10.777 1 93.49 109 VAL A O 1
ATOM 777 N N . LEU A 1 110 ? -8.468 -11.805 11.035 1 96.46 110 LEU A N 1
ATOM 778 C CA . LEU A 1 110 ? -7.279 -11.59 10.218 1 96.46 110 LEU A CA 1
ATOM 779 C C . LEU A 1 110 ? -7.556 -11.928 8.757 1 96.46 110 LEU A C 1
ATOM 781 O O . LEU A 1 110 ? -6.798 -12.676 8.134 1 96.46 110 LEU A O 1
ATOM 785 N N . ASN A 1 111 ? -8.612 -11.535 8.298 1 96.93 111 ASN A N 1
ATOM 786 C CA . ASN A 1 111 ? -9.045 -11.85 6.941 1 96.93 111 ASN A CA 1
ATOM 787 C C . ASN A 1 111 ? -8.926 -10.639 6.02 1 96.93 111 ASN A C 1
ATOM 789 O O . ASN A 1 111 ? -9.62 -10.556 5.004 1 96.93 111 ASN A O 1
ATOM 793 N N . ASN A 1 112 ? -8.13 -9.666 6.475 1 97.06 112 ASN A N 1
ATOM 794 C CA . ASN A 1 112 ? -7.905 -8.492 5.638 1 97.06 112 ASN A CA 1
ATOM 795 C C . ASN A 1 112 ? -6.827 -8.748 4.59 1 97.06 112 ASN A C 1
ATOM 797 O O . ASN A 1 112 ? -5.643 -8.516 4.841 1 97.06 112 ASN A O 1
ATOM 801 N N . LEU A 1 113 ? -7.187 -9.051 3.416 1 97.17 113 LEU A N 1
ATOM 802 C CA . LEU A 1 113 ? -6.298 -9.423 2.32 1 97.17 113 LEU A CA 1
ATOM 803 C C . LEU A 1 113 ? -5.37 -8.269 1.958 1 97.17 113 LEU A C 1
ATOM 805 O O . LEU A 1 113 ? -4.184 -8.48 1.696 1 97.17 113 LEU A O 1
ATOM 809 N N . LEU A 1 114 ? -5.937 -7.114 1.942 1 97.53 114 LEU A N 1
ATOM 810 C CA . LEU A 1 114 ? -5.141 -5.952 1.561 1 97.53 114 LEU A CA 1
ATOM 811 C C . LEU A 1 114 ? -4.007 -5.72 2.553 1 97.53 114 LEU A C 1
ATOM 813 O O . LEU A 1 114 ? -2.909 -5.316 2.164 1 97.53 114 LEU A O 1
ATOM 817 N N . GLY A 1 115 ? -4.256 -6.01 3.817 1 98.46 115 GLY A N 1
ATOM 818 C CA . GLY A 1 115 ? -3.206 -5.906 4.817 1 98.46 115 GLY A CA 1
ATOM 819 C C . GLY A 1 115 ? -2.034 -6.833 4.552 1 98.46 115 GLY A C 1
ATOM 820 O O . GLY A 1 115 ? -0.876 -6.42 4.644 1 98.46 115 GLY A O 1
ATOM 821 N N . TYR A 1 116 ? -2.31 -8.065 4.206 1 98.73 116 TYR A N 1
ATOM 822 C CA . TYR A 1 116 ? -1.266 -9.031 3.879 1 98.73 116 TYR A CA 1
ATOM 823 C C . TYR A 1 116 ? -0.428 -8.55 2.7 1 98.73 116 TYR A C 1
ATOM 825 O O . TYR A 1 116 ? 0.803 -8.612 2.739 1 98.73 116 TYR A O 1
ATOM 833 N N . PHE A 1 117 ? -1.089 -8.042 1.711 1 98.76 117 PHE A N 1
ATOM 834 C CA . PHE A 1 117 ? -0.383 -7.597 0.515 1 98.76 117 PHE A CA 1
ATOM 835 C C . PHE A 1 117 ? 0.486 -6.383 0.82 1 98.76 117 PHE A C 1
ATOM 837 O O . PHE A 1 117 ? 1.588 -6.252 0.283 1 98.76 117 PHE A O 1
ATOM 844 N N . LEU A 1 118 ? -0.021 -5.529 1.612 1 98.82 118 LEU A N 1
ATOM 845 C CA . LEU A 1 118 ? 0.765 -4.363 2 1 98.82 118 LEU A CA 1
ATOM 846 C C . LEU A 1 118 ? 2.042 -4.784 2.719 1 98.82 118 LEU A C 1
ATOM 848 O O . LEU A 1 118 ? 3.119 -4.247 2.446 1 98.82 118 LEU A O 1
ATOM 852 N N . GLY A 1 119 ? 1.908 -5.74 3.615 1 98.88 119 GLY A N 1
ATOM 853 C CA . GLY A 1 119 ? 3.087 -6.263 4.287 1 98.88 119 GLY A CA 1
ATOM 854 C C . GLY A 1 119 ? 4.074 -6.917 3.339 1 98.88 119 GLY A C 1
ATOM 855 O O . GLY A 1 119 ? 5.284 -6.716 3.458 1 98.88 119 GLY A O 1
ATOM 856 N N . LEU A 1 120 ? 3.583 -7.699 2.439 1 98.76 120 LEU A N 1
ATOM 857 C CA . LEU A 1 120 ? 4.423 -8.35 1.44 1 98.76 120 LEU A CA 1
ATOM 858 C C . LEU A 1 120 ? 5.157 -7.317 0.59 1 98.76 120 LEU A C 1
ATOM 860 O O . LEU A 1 120 ? 6.363 -7.439 0.362 1 98.76 120 LEU A O 1
ATOM 864 N N . VAL A 1 121 ? 4.396 -6.314 0.168 1 98.72 121 VAL A N 1
ATOM 865 C CA . VAL A 1 121 ? 4.987 -5.24 -0.624 1 98.72 121 VAL A CA 1
ATOM 866 C C . VAL A 1 121 ? 6.081 -4.544 0.182 1 98.72 121 VAL A C 1
ATOM 868 O O . VAL A 1 121 ? 7.167 -4.274 -0.338 1 98.72 121 VAL A O 1
ATOM 871 N N . ALA A 1 122 ? 5.816 -4.29 1.417 1 98.8 122 ALA A N 1
ATOM 872 C CA . ALA A 1 122 ? 6.799 -3.616 2.261 1 98.8 122 ALA A CA 1
ATOM 873 C C . ALA A 1 122 ? 8.085 -4.431 2.363 1 98.8 122 ALA A C 1
ATOM 875 O O . ALA A 1 122 ? 9.185 -3.878 2.293 1 98.8 122 ALA A O 1
ATOM 876 N N . TRP A 1 123 ? 7.96 -5.671 2.474 1 98.68 123 TRP A N 1
ATOM 877 C CA . TRP A 1 123 ? 9.142 -6.517 2.598 1 98.68 123 TRP A CA 1
ATOM 878 C C . TRP A 1 123 ? 9.991 -6.455 1.333 1 98.68 123 TRP A C 1
ATOM 880 O O . TRP A 1 123 ? 11.199 -6.214 1.399 1 98.68 123 TRP A O 1
ATOM 890 N N . PHE A 1 124 ? 9.436 -6.644 0.238 1 98.1 124 PHE A N 1
ATOM 891 C CA . PHE A 1 124 ? 10.187 -6.777 -1.005 1 98.1 124 PHE A CA 1
ATOM 892 C C . PHE A 1 124 ? 10.668 -5.417 -1.495 1 98.1 124 PHE A C 1
ATOM 894 O O . PHE A 1 124 ? 11.706 -5.319 -2.153 1 98.1 124 PHE A O 1
ATOM 901 N N . ALA A 1 125 ? 9.905 -4.369 -1.149 1 98.22 125 ALA A N 1
ATOM 902 C CA . ALA A 1 125 ? 10.324 -3.025 -1.537 1 98.22 125 ALA A CA 1
ATOM 903 C C . ALA A 1 125 ? 11.535 -2.573 -0.727 1 98.22 125 ALA A C 1
ATOM 905 O O . ALA A 1 125 ? 12.288 -1.698 -1.16 1 98.22 125 ALA A O 1
ATOM 906 N N . ALA A 1 126 ? 11.742 -3.13 0.444 1 97.68 126 ALA A N 1
ATOM 907 C CA . ALA A 1 126 ? 12.815 -2.697 1.335 1 97.68 126 ALA A CA 1
ATOM 908 C C . ALA A 1 126 ? 14.166 -3.232 0.868 1 97.68 126 ALA A C 1
ATOM 910 O O . ALA A 1 126 ? 15.214 -2.692 1.23 1 97.68 126 ALA A O 1
ATOM 911 N N . HIS A 1 127 ? 14.193 -4.327 0.132 1 95.29 127 HIS A N 1
ATOM 912 C CA . HIS A 1 127 ? 15.411 -4.954 -0.367 1 95.29 127 HIS A CA 1
ATOM 913 C C . HIS A 1 127 ? 16.385 -5.249 0.769 1 95.29 127 HIS A C 1
ATOM 915 O O . HIS A 1 127 ? 17.582 -4.98 0.652 1 95.29 127 HIS A O 1
ATOM 921 N N . LEU A 1 128 ? 15.834 -5.747 1.858 1 93.93 128 LEU A N 1
ATOM 922 C CA . LEU A 1 128 ? 16.663 -6.065 3.015 1 93.93 128 LEU A CA 1
ATOM 923 C C . LEU A 1 128 ? 16.923 -7.565 3.102 1 93.93 128 LEU A C 1
ATOM 925 O O . LEU A 1 128 ? 16.132 -8.367 2.6 1 93.93 128 LEU A O 1
ATOM 929 N N . GLU A 1 129 ? 18.051 -7.878 3.767 1 94.68 129 GLU A N 1
ATOM 930 C CA . GLU A 1 129 ? 18.302 -9.28 4.088 1 94.68 129 GLU A CA 1
ATOM 931 C C . GLU A 1 129 ? 17.393 -9.759 5.217 1 94.68 129 GLU A C 1
ATOM 933 O O . GLU A 1 129 ? 17.158 -9.029 6.183 1 94.68 129 GLU A O 1
ATOM 938 N N . PRO A 1 130 ? 16.892 -10.942 5.041 1 95.16 130 PRO A N 1
ATOM 939 C CA . PRO A 1 130 ? 16.009 -11.456 6.091 1 95.16 130 PRO A CA 1
ATOM 940 C C . PRO A 1 130 ? 16.683 -11.499 7.46 1 95.16 130 PRO A C 1
ATOM 942 O O . PRO A 1 130 ? 17.775 -12.057 7.597 1 95.16 130 PRO A O 1
ATOM 945 N N . SER A 1 131 ? 16.233 -10.822 8.363 1 97.17 131 SER A N 1
ATOM 946 C CA . SER A 1 131 ? 16.681 -10.751 9.75 1 97.17 131 SER A CA 1
ATOM 947 C C . SER A 1 131 ? 15.563 -10.27 10.669 1 97.17 131 SER A C 1
ATOM 949 O O . SER A 1 131 ? 14.585 -9.678 10.208 1 97.17 131 SER A O 1
ATOM 951 N N . PHE A 1 132 ? 15.667 -10.575 11.882 1 97.17 132 PHE A N 1
ATOM 952 C CA . PHE A 1 132 ? 14.699 -10.096 12.862 1 97.17 132 PHE A CA 1
ATOM 953 C C . PHE A 1 132 ? 14.712 -8.574 12.935 1 97.17 132 PHE A C 1
ATOM 955 O O . PHE A 1 132 ? 13.667 -7.948 13.123 1 97.17 132 PHE A O 1
ATOM 962 N N . GLU A 1 133 ? 15.885 -8.037 12.756 1 97.46 133 GLU A N 1
ATOM 963 C CA . GLU A 1 133 ? 16.031 -6.585 12.78 1 97.46 133 GLU A CA 1
ATOM 964 C C . GLU A 1 133 ? 15.261 -5.934 11.634 1 97.46 133 GLU A C 1
ATOM 966 O O . GLU A 1 133 ? 14.592 -4.917 11.828 1 97.46 133 GLU A O 1
ATOM 971 N N . ALA A 1 134 ? 15.353 -6.531 10.456 1 97.96 134 ALA A N 1
ATOM 972 C CA . ALA A 1 134 ? 14.636 -6.013 9.293 1 97.96 134 ALA A CA 1
ATOM 973 C C . ALA A 1 134 ? 13.127 -6.07 9.51 1 97.96 134 ALA A C 1
ATOM 975 O O . ALA A 1 134 ? 12.415 -5.107 9.217 1 97.96 134 ALA A O 1
ATOM 976 N N . LEU A 1 135 ? 12.679 -7.151 10.104 1 98.45 135 LEU A N 1
ATOM 977 C CA . LEU A 1 135 ? 11.26 -7.311 10.404 1 98.45 135 LEU A CA 1
ATOM 978 C C . LEU A 1 135 ? 10.8 -6.277 11.426 1 98.45 135 LEU A C 1
ATOM 980 O O . LEU A 1 135 ? 9.746 -5.659 11.259 1 98.45 135 LEU A O 1
ATOM 984 N N . ALA A 1 136 ? 11.588 -6.095 12.393 1 98.19 136 ALA A N 1
ATOM 985 C CA . ALA A 1 136 ? 11.249 -5.168 13.469 1 98.19 136 ALA A CA 1
ATOM 986 C C . ALA A 1 136 ? 11.209 -3.729 12.962 1 98.19 136 ALA A C 1
ATOM 988 O O . ALA A 1 136 ? 10.37 -2.935 13.394 1 98.19 136 ALA A O 1
ATOM 989 N N . GLN A 1 137 ? 12.108 -3.405 12.116 1 98.35 137 GLN A N 1
ATOM 990 C CA . GLN A 1 137 ? 12.167 -2.049 11.581 1 98.35 137 GLN A CA 1
ATOM 991 C C . GLN A 1 137 ? 10.934 -1.737 10.737 1 98.35 137 GLN A C 1
ATOM 993 O O . GLN A 1 137 ? 10.319 -0.68 10.896 1 98.35 137 GLN A O 1
ATOM 998 N N . LEU A 1 138 ? 10.586 -2.646 9.874 1 98.86 138 LEU A N 1
ATOM 999 C CA . LEU A 1 138 ? 9.444 -2.42 8.993 1 98.86 138 LEU A CA 1
ATOM 1000 C C . LEU A 1 138 ? 8.136 -2.469 9.776 1 98.86 138 LEU A C 1
ATOM 1002 O O . LEU A 1 138 ? 7.247 -1.643 9.559 1 98.86 138 LEU A O 1
ATOM 1006 N N . PHE A 1 139 ? 8.02 -3.411 10.685 1 98.85 139 PHE A N 1
ATOM 1007 C CA . PHE A 1 139 ? 6.814 -3.513 11.499 1 98.85 139 PHE A CA 1
ATOM 1008 C C . PHE A 1 139 ? 6.683 -2.31 12.425 1 98.85 139 PHE A C 1
ATOM 1010 O O . PHE A 1 139 ? 5.583 -1.79 12.625 1 98.85 139 PHE A O 1
ATOM 1017 N N . GLY A 1 140 ? 7.815 -1.939 13.027 1 98.83 140 GLY A N 1
ATOM 1018 C CA . GLY A 1 140 ? 7.801 -0.767 13.888 1 98.83 140 GLY A CA 1
ATOM 1019 C C . GLY A 1 140 ? 7.352 0.494 13.174 1 98.83 140 GLY A C 1
ATOM 1020 O O . GLY A 1 140 ? 6.539 1.256 13.7 1 98.83 140 GLY A O 1
ATOM 1021 N N . ALA A 1 141 ? 7.888 0.715 12.021 1 98.88 141 ALA A N 1
ATOM 1022 C CA . ALA A 1 141 ? 7.464 1.863 11.222 1 98.88 141 ALA A CA 1
ATOM 1023 C C . ALA A 1 141 ? 5.972 1.791 10.909 1 98.88 141 ALA A C 1
ATOM 1025 O O . ALA A 1 141 ? 5.255 2.785 11.047 1 98.88 141 ALA A O 1
ATOM 1026 N N . SER A 1 142 ? 5.474 0.602 10.527 1 98.91 142 SER A N 1
ATOM 1027 C CA . SER A 1 142 ? 4.067 0.415 10.189 1 98.91 142 SER A CA 1
ATOM 1028 C C . SER A 1 142 ? 3.172 0.647 11.402 1 98.91 142 SER A C 1
ATOM 1030 O O . SER A 1 142 ? 2.051 1.141 11.268 1 98.91 142 SER A O 1
ATOM 1032 N N . ALA A 1 143 ? 3.685 0.276 12.551 1 98.82 143 ALA A N 1
ATOM 1033 C CA . ALA A 1 143 ? 2.924 0.49 13.779 1 98.82 143 ALA A CA 1
ATOM 1034 C C . ALA A 1 143 ? 2.747 1.979 14.062 1 98.82 143 ALA A C 1
ATOM 1036 O O . ALA A 1 143 ? 1.666 2.416 14.464 1 98.82 143 ALA A O 1
ATOM 1037 N N . ILE A 1 144 ? 3.758 2.731 13.846 1 98.84 144 ILE A N 1
ATOM 1038 C CA . ILE A 1 144 ? 3.676 4.179 14.004 1 98.84 144 ILE A CA 1
ATOM 1039 C C . ILE A 1 144 ? 2.639 4.746 13.037 1 98.84 144 ILE A C 1
ATOM 1041 O O . ILE A 1 144 ? 1.821 5.587 13.416 1 98.84 144 ILE A O 1
ATOM 1045 N N . GLY A 1 145 ? 2.689 4.238 11.814 1 98.79 145 GLY A N 1
ATOM 1046 C CA . GLY A 1 145 ? 1.723 4.674 10.819 1 98.79 145 GLY A CA 1
ATOM 1047 C C . GLY A 1 145 ? 0.292 4.329 11.185 1 98.79 145 GLY A C 1
ATOM 1048 O O . GLY A 1 145 ? -0.615 5.145 11.007 1 98.79 145 GLY A O 1
ATOM 1049 N N . SER A 1 146 ? 0.094 3.134 11.644 1 98.62 146 SER A N 1
ATOM 1050 C CA . SER A 1 146 ? -1.242 2.705 12.043 1 98.62 146 SER A CA 1
ATOM 1051 C C . SER A 1 146 ? -1.778 3.556 13.189 1 98.62 146 SER A C 1
ATOM 1053 O O . SER A 1 146 ? -2.953 3.928 13.196 1 98.62 146 SER A O 1
ATOM 1055 N N . LEU A 1 147 ? -0.939 3.845 14.134 1 98.2 147 LEU A N 1
ATOM 1056 C CA . LEU A 1 147 ? -1.33 4.719 15.235 1 98.2 147 LEU A CA 1
ATOM 1057 C C . LEU A 1 147 ? -1.678 6.113 14.725 1 98.2 147 LEU A C 1
ATOM 1059 O O . LEU A 1 147 ? -2.658 6.715 15.17 1 98.2 147 LEU A O 1
ATOM 1063 N N . ALA A 1 148 ? -0.88 6.619 13.87 1 98.46 148 ALA A N 1
ATOM 1064 C CA . ALA A 1 148 ? -1.141 7.934 13.289 1 98.46 148 ALA A CA 1
ATOM 1065 C C . ALA A 1 148 ? -2.461 7.943 12.524 1 98.46 148 ALA A C 1
ATOM 1067 O O . ALA A 1 148 ? -3.211 8.921 12.58 1 98.46 148 ALA A O 1
ATOM 1068 N N . GLY A 1 149 ? -2.674 6.859 11.738 1 97.72 149 GLY A N 1
ATOM 1069 C CA . GLY A 1 149 ? -3.968 6.732 11.085 1 97.72 149 GLY A CA 1
ATOM 1070 C C . GLY A 1 149 ? -5.132 6.763 12.057 1 97.72 149 GLY A C 1
ATOM 1071 O O . GLY A 1 149 ? -6.127 7.452 11.821 1 97.72 149 GLY A O 1
ATOM 1072 N N . TRP A 1 150 ? -4.994 6.055 13.118 1 97.04 150 TRP A N 1
ATOM 1073 C CA . TRP A 1 150 ? -6.025 5.997 14.149 1 97.04 150 TRP A CA 1
ATOM 1074 C C . TRP A 1 150 ? -6.287 7.38 14.736 1 97.04 150 TRP A C 1
ATOM 1076 O O . TRP A 1 150 ? -7.44 7.789 14.887 1 97.04 150 TRP A O 1
ATOM 1086 N N . VAL A 1 151 ? -5.289 8.121 15.055 1 97.03 151 VAL A N 1
ATOM 1087 C CA . VAL A 1 151 ? -5.394 9.466 15.611 1 97.03 151 VAL A CA 1
ATOM 1088 C C . VAL A 1 151 ? -6.082 10.388 14.608 1 97.03 151 VAL A C 1
ATOM 1090 O O . VAL A 1 151 ? -6.993 11.138 14.967 1 97.03 151 VAL A O 1
ATOM 1093 N N . SER A 1 152 ? -5.635 10.312 13.377 1 96.67 152 SER A N 1
ATOM 1094 C CA . SER A 1 152 ? -6.174 11.188 12.342 1 96.67 152 SER A CA 1
ATOM 1095 C C . SER A 1 152 ? -7.658 10.926 12.112 1 96.67 152 SER A C 1
ATOM 1097 O O . SER A 1 152 ? -8.4 11.829 11.719 1 96.67 152 SER A O 1
ATOM 1099 N N . HIS A 1 153 ? -8.03 9.725 12.332 1 95.1 153 HIS A N 1
ATOM 1100 C CA . HIS A 1 153 ? -9.419 9.332 12.123 1 95.1 153 HIS A CA 1
ATOM 1101 C C . HIS A 1 153 ? -10.3 9.784 13.283 1 95.1 153 HIS A C 1
ATOM 1103 O O . HIS A 1 153 ? -11.453 10.171 13.078 1 95.1 153 HIS A O 1
ATOM 1109 N N . ARG A 1 154 ? -9.813 9.873 14.506 1 94.57 154 ARG A N 1
ATOM 1110 C CA . ARG A 1 154 ? -10.638 10.069 15.694 1 94.57 154 ARG A CA 1
ATOM 1111 C C . ARG A 1 154 ? -10.619 11.527 16.139 1 94.57 154 ARG A C 1
ATOM 1113 O O . ARG A 1 154 ? -11.595 12.021 16.709 1 94.57 154 ARG A O 1
ATOM 1120 N N . LEU A 1 155 ? -9.603 12.181 15.879 1 94.82 155 LEU A N 1
ATOM 1121 C CA . LEU A 1 155 ? -9.352 13.478 16.497 1 94.82 155 LEU A CA 1
ATOM 1122 C C . LEU A 1 155 ? -10.254 14.551 15.897 1 94.82 155 LEU A C 1
ATOM 1124 O O . LEU A 1 155 ? -10.775 15.405 16.617 1 94.82 155 LEU A O 1
ATOM 1128 N N . PRO A 1 156 ? -10.456 14.546 14.568 1 92.39 156 PRO A N 1
ATOM 1129 C CA . PRO A 1 156 ? -11.295 15.615 14.021 1 92.39 156 PRO A CA 1
ATOM 1130 C C . PRO A 1 156 ? -12.683 15.659 14.657 1 92.39 156 PRO A C 1
ATOM 1132 O O . PRO A 1 156 ? -13.189 16.739 14.97 1 92.39 156 PRO A O 1
ATOM 1135 N N . ALA A 1 157 ? -13.334 14.582 14.879 1 88.21 157 ALA A N 1
ATOM 1136 C CA . ALA A 1 157 ? -14.653 14.527 15.505 1 88.21 157 ALA A CA 1
ATOM 1137 C C . ALA A 1 157 ? -14.609 15.081 16.926 1 88.21 157 ALA A C 1
ATOM 1139 O O . ALA A 1 157 ? -15.536 15.77 17.359 1 88.21 157 ALA A O 1
ATOM 1140 N N . ARG A 1 158 ? -13.605 14.847 17.549 1 89.88 158 ARG A N 1
ATOM 1141 C CA . ARG A 1 158 ? -13.461 15.309 18.925 1 89.88 158 ARG A CA 1
ATOM 1142 C C . ARG A 1 158 ? -13.266 16.82 18.978 1 89.88 158 ARG A C 1
ATOM 1144 O O . ARG A 1 158 ? -13.777 17.487 19.881 1 89.88 158 ARG A O 1
ATOM 1151 N N . LEU A 1 159 ? -12.5 17.307 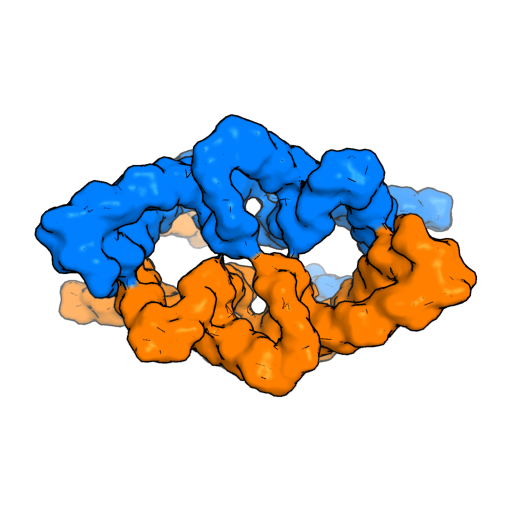18.027 1 88.55 159 LEU A N 1
ATOM 1152 C CA . LEU A 1 159 ? -12.205 18.735 17.973 1 88.55 159 LEU A CA 1
ATOM 1153 C C . LEU A 1 159 ? -13.45 19.534 17.6 1 88.55 159 LEU A C 1
ATOM 1155 O O . LEU A 1 159 ? -13.661 20.636 18.11 1 88.55 159 LEU A O 1
ATOM 1159 N N . LEU A 1 160 ? -14.271 19.019 16.762 1 87.16 160 LEU A N 1
ATOM 1160 C CA . LEU A 1 160 ? -15.462 19.717 16.292 1 87.16 160 LEU A CA 1
ATOM 1161 C C . LEU A 1 160 ? -16.592 19.611 17.311 1 87.16 160 LEU A C 1
ATOM 1163 O O . LEU A 1 160 ? -17.507 20.437 17.318 1 87.16 160 LEU A O 1
ATOM 1167 N N . GLN A 1 161 ? -16.602 18.616 18.077 1 85.5 161 GLN A N 1
ATOM 1168 C CA . GLN A 1 161 ? -17.575 18.518 19.16 1 85.5 161 GLN A CA 1
ATOM 1169 C C . GLN A 1 161 ? -17.259 19.511 20.274 1 85.5 161 GLN A C 1
ATOM 1171 O O . GLN A 1 161 ? -18.158 19.954 20.992 1 85.5 161 GLN A O 1
ATOM 1176 N N . ARG A 1 162 ? -16.075 19.896 20.363 1 79.41 162 ARG A N 1
ATOM 1177 C CA . ARG A 1 162 ? -15.646 20.809 21.417 1 79.41 162 ARG A CA 1
ATOM 1178 C C . ARG A 1 162 ? -15.731 22.26 20.953 1 79.41 162 ARG A C 1
ATOM 1180 O O . ARG A 1 162 ? -15.646 23.183 21.766 1 79.41 162 ARG A O 1
ATOM 1187 N N . ALA A 1 163 ? -15.809 22.417 19.79 1 71.38 163 ALA A N 1
ATOM 1188 C CA . ALA A 1 163 ? -15.937 23.784 19.292 1 71.38 163 ALA A CA 1
ATOM 1189 C C . ALA A 1 163 ? -17.396 24.231 19.284 1 71.38 163 ALA A C 1
ATOM 1191 O O . ALA A 1 163 ? -18.3 23.418 19.076 1 71.38 163 ALA A O 1
ATOM 1192 N N . MET B 1 1 ? -31.331 -9.899 3.429 1 31.5 1 MET B N 1
ATOM 1193 C CA . MET B 1 1 ? -30.65 -10.706 2.421 1 31.5 1 MET B CA 1
ATOM 1194 C C . MET B 1 1 ? -29.34 -11.265 2.966 1 31.5 1 MET B C 1
ATOM 1196 O O . MET B 1 1 ? -28.416 -10.508 3.27 1 31.5 1 MET B O 1
ATOM 1200 N N . SER B 1 2 ? -29.4 -12.378 3.713 1 39.94 2 SER B N 1
ATOM 1201 C CA . SER B 1 2 ? -28.32 -13.06 4.418 1 39.94 2 SER B CA 1
ATOM 1202 C C . SER B 1 2 ? -27.115 -13.274 3.508 1 39.94 2 SER B C 1
ATOM 1204 O O . SER B 1 2 ? -27.251 -13.806 2.404 1 39.94 2 SER B O 1
ATOM 1206 N N . ALA B 1 3 ? -26.145 -12.499 3.5 1 50.04 3 ALA B N 1
ATOM 1207 C CA . ALA B 1 3 ? -24.974 -12.73 2.658 1 50.04 3 ALA B CA 1
ATOM 1208 C C . ALA B 1 3 ? -24.609 -14.211 2.621 1 50.04 3 ALA B C 1
ATOM 1210 O O . ALA B 1 3 ? -24.158 -14.771 3.622 1 50.04 3 ALA B O 1
ATOM 1211 N N . HIS B 1 4 ? -25.266 -15.09 1.965 1 54.5 4 HIS B N 1
ATOM 1212 C CA . HIS B 1 4 ? -24.971 -16.513 1.845 1 54.5 4 HIS B CA 1
ATOM 1213 C C . HIS B 1 4 ? -23.477 -16.752 1.651 1 54.5 4 HIS B C 1
ATOM 1215 O O . HIS B 1 4 ? -22.829 -16.051 0.871 1 54.5 4 HIS B O 1
ATOM 1221 N N . ALA B 1 5 ? -22.793 -17.419 2.562 1 68.68 5 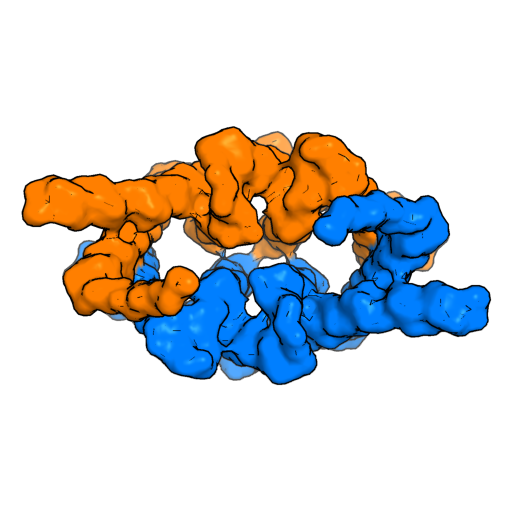ALA B N 1
ATOM 1222 C CA . ALA B 1 5 ? -21.402 -17.857 2.488 1 68.68 5 ALA B CA 1
ATOM 1223 C C . ALA B 1 5 ? -21.092 -18.474 1.127 1 68.68 5 ALA B C 1
ATOM 1225 O O . ALA B 1 5 ? -21.884 -19.259 0.6 1 68.68 5 ALA B O 1
ATOM 1226 N N . PRO B 1 6 ? -20.034 -17.932 0.503 1 73.17 6 PRO B N 1
ATOM 1227 C CA . PRO B 1 6 ? -19.692 -18.499 -0.803 1 73.17 6 PRO B CA 1
ATOM 1228 C C . PRO B 1 6 ? -19.563 -20.02 -0.771 1 73.17 6 PRO B C 1
ATOM 1230 O O . PRO B 1 6 ? -19.166 -20.588 0.25 1 73.17 6 PRO B O 1
ATOM 1233 N N . SER B 1 7 ? -19.976 -20.675 -1.872 1 88.27 7 SER B N 1
ATOM 1234 C CA . SER B 1 7 ? -19.783 -22.115 -2.008 1 88.27 7 SER B CA 1
ATOM 1235 C C . SER B 1 7 ? -18.301 -22.477 -2.004 1 88.27 7 SER B C 1
ATOM 1237 O O . SER B 1 7 ? -17.448 -21.623 -2.25 1 88.27 7 SER B O 1
ATOM 1239 N N . ARG B 1 8 ? -17.93 -23.623 -1.613 1 92.11 8 ARG B N 1
ATOM 1240 C CA . ARG B 1 8 ? -16.559 -24.123 -1.609 1 92.11 8 ARG B CA 1
ATOM 1241 C C . ARG B 1 8 ? -15.914 -23.964 -2.982 1 92.11 8 ARG B C 1
ATOM 1243 O O . ARG B 1 8 ? -14.735 -23.619 -3.084 1 92.11 8 ARG B O 1
ATOM 1250 N N . GLN B 1 9 ? -16.663 -24.246 -4.029 1 91.51 9 GLN B N 1
ATOM 1251 C CA . GLN B 1 9 ? -16.159 -24.139 -5.394 1 91.51 9 GLN B CA 1
ATOM 1252 C C . GLN B 1 9 ? -15.777 -22.7 -5.728 1 91.51 9 GLN B C 1
ATOM 1254 O O . GLN B 1 9 ? -14.742 -22.455 -6.352 1 91.51 9 GLN B O 1
ATOM 1259 N N . ALA B 1 10 ? -16.633 -21.821 -5.367 1 92.97 10 ALA B N 1
ATOM 1260 C CA . ALA B 1 10 ? -16.36 -20.409 -5.625 1 92.97 10 ALA B CA 1
ATOM 1261 C C . ALA B 1 10 ? -15.115 -19.945 -4.875 1 92.97 10 ALA B C 1
ATOM 1263 O O . ALA B 1 10 ? -14.319 -19.165 -5.403 1 92.97 10 ALA B O 1
ATOM 1264 N N . TYR B 1 11 ? -15.016 -20.406 -3.699 1 95.78 11 TYR B N 1
ATOM 1265 C CA . TYR B 1 11 ? -13.858 -20.063 -2.882 1 95.78 11 TYR B CA 1
ATOM 1266 C C . TYR B 1 11 ? -12.569 -20.556 -3.529 1 95.78 11 TYR B C 1
ATOM 1268 O O . TYR B 1 11 ? -11.601 -19.801 -3.651 1 95.78 11 TYR B O 1
ATOM 1276 N N . VAL B 1 12 ? -12.535 -21.748 -3.959 1 96.06 12 VAL B N 1
ATOM 1277 C CA . VAL B 1 12 ? -11.358 -22.365 -4.562 1 96.06 12 VAL B CA 1
ATOM 1278 C C . VAL B 1 12 ? -11.054 -21.698 -5.901 1 96.06 12 VAL B C 1
ATOM 1280 O O . VAL B 1 12 ? -9.895 -21.41 -6.21 1 96.06 12 VAL B O 1
ATOM 1283 N N . ALA B 1 13 ? -12.045 -21.42 -6.665 1 95.9 13 ALA B N 1
ATOM 1284 C CA . ALA B 1 13 ? -11.858 -20.796 -7.972 1 95.9 13 ALA B CA 1
ATOM 1285 C C . ALA B 1 13 ? -11.251 -19.403 -7.833 1 95.9 13 ALA B C 1
ATOM 1287 O O . ALA B 1 13 ? -10.331 -19.043 -8.571 1 95.9 13 ALA B O 1
ATOM 1288 N N . THR B 1 14 ? -11.807 -18.663 -6.909 1 96.77 14 THR B N 1
ATOM 1289 C CA . THR B 1 14 ? -11.295 -17.316 -6.685 1 96.77 14 THR B CA 1
ATOM 1290 C C . THR B 1 14 ? -9.838 -17.359 -6.235 1 96.77 14 THR B C 1
ATOM 1292 O O . THR B 1 14 ? -9.016 -16.566 -6.698 1 96.77 14 THR B O 1
ATOM 1295 N N . THR B 1 15 ? -9.512 -18.313 -5.404 1 98.03 15 THR B N 1
ATOM 1296 C CA . THR B 1 15 ? -8.155 -18.452 -4.886 1 98.03 15 THR B CA 1
ATOM 1297 C C . THR B 1 15 ? -7.187 -18.834 -6.001 1 98.03 15 THR B C 1
ATOM 1299 O O . THR B 1 15 ? -6.129 -18.219 -6.151 1 98.03 15 THR B O 1
ATOM 1302 N N . LEU B 1 16 ? -7.572 -19.75 -6.772 1 98.18 16 LEU B N 1
ATOM 1303 C CA . LEU B 1 16 ? -6.707 -20.25 -7.835 1 98.18 16 LEU B CA 1
ATOM 1304 C C . LEU B 1 16 ? -6.523 -19.199 -8.925 1 98.18 16 LEU B C 1
ATOM 1306 O O . LEU B 1 16 ? -5.411 -18.997 -9.417 1 98.18 16 LEU B O 1
ATOM 1310 N N . VAL B 1 17 ? -7.586 -18.508 -9.282 1 98.21 17 VAL B N 1
ATOM 1311 C CA . VAL B 1 17 ? -7.507 -17.498 -10.332 1 98.21 17 VAL B CA 1
ATOM 1312 C C . VAL B 1 17 ? -6.622 -16.342 -9.872 1 98.21 17 VAL B C 1
ATOM 1314 O O . VAL B 1 17 ? -5.795 -15.842 -10.638 1 98.21 17 VAL B O 1
ATOM 1317 N N . ALA B 1 18 ? -6.824 -15.958 -8.649 1 98.42 18 ALA B N 1
ATOM 1318 C CA . ALA B 1 18 ? -6.008 -14.868 -8.121 1 98.42 18 ALA B CA 1
ATOM 1319 C C . ALA B 1 18 ? -4.528 -15.242 -8.118 1 98.42 18 ALA B C 1
ATOM 1321 O O . ALA B 1 18 ? -3.68 -14.446 -8.526 1 98.42 18 ALA B O 1
ATOM 1322 N N . ALA B 1 19 ? -4.209 -16.455 -7.7 1 98.72 19 ALA B N 1
ATOM 1323 C CA . ALA B 1 19 ? -2.821 -16.896 -7.598 1 98.72 19 ALA B CA 1
ATOM 1324 C C . ALA B 1 19 ? -2.183 -17.026 -8.978 1 98.72 19 ALA B C 1
ATOM 1326 O O . ALA B 1 19 ? -1.042 -16.606 -9.184 1 98.72 19 ALA B O 1
ATOM 1327 N N . VAL B 1 20 ? -2.873 -17.553 -9.922 1 98.68 20 VAL B N 1
ATOM 1328 C CA . VAL B 1 20 ? -2.361 -17.727 -11.27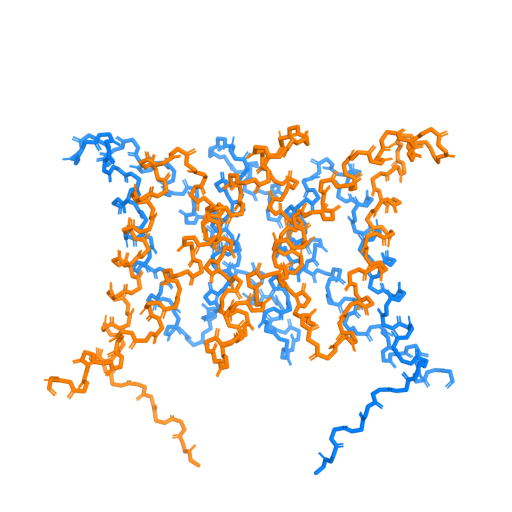7 1 98.68 20 VAL B CA 1
ATOM 1329 C C . VAL B 1 20 ? -2.158 -16.363 -11.932 1 98.68 20 VAL B C 1
ATOM 1331 O O . VAL B 1 20 ? -1.127 -16.117 -12.562 1 98.68 20 VAL B O 1
ATOM 1334 N N . THR B 1 21 ? -3.148 -15.554 -11.752 1 98.71 21 THR B N 1
ATOM 1335 C CA . THR B 1 21 ? -3.067 -14.222 -12.339 1 98.71 21 THR B CA 1
ATOM 1336 C C . THR B 1 21 ? -1.9 -13.439 -11.745 1 98.71 21 THR B C 1
ATOM 1338 O O . THR B 1 21 ? -1.192 -12.729 -12.462 1 98.71 21 THR B O 1
ATOM 1341 N N . ALA B 1 22 ? -1.74 -13.527 -10.467 1 98.72 22 ALA B N 1
ATOM 1342 C CA . ALA B 1 22 ? -0.622 -12.86 -9.805 1 98.72 22 ALA B CA 1
ATOM 1343 C C . ALA B 1 22 ? 0.714 -13.375 -10.331 1 98.72 22 ALA B C 1
ATOM 1345 O O . ALA B 1 22 ? 1.627 -12.59 -10.6 1 98.72 22 ALA B O 1
ATOM 1346 N N . ALA B 1 23 ? 0.839 -14.688 -10.504 1 98.66 23 ALA B N 1
ATOM 1347 C CA . ALA B 1 23 ? 2.075 -15.299 -10.987 1 98.66 23 ALA B CA 1
ATOM 1348 C C . ALA B 1 23 ? 2.376 -14.869 -12.42 1 98.66 23 ALA B C 1
ATOM 1350 O O . ALA B 1 23 ? 3.527 -14.586 -12.761 1 98.66 23 ALA B O 1
ATOM 1351 N N . LEU B 1 24 ? 1.398 -14.795 -13.255 1 98.7 24 LEU B N 1
ATOM 1352 C CA . LEU B 1 24 ? 1.575 -14.37 -14.639 1 98.7 24 LEU B CA 1
ATOM 1353 C C . LEU B 1 24 ? 1.965 -12.898 -14.711 1 98.7 24 LEU B C 1
ATOM 1355 O O . LEU B 1 24 ? 2.813 -12.515 -15.52 1 98.7 24 LEU B O 1
ATOM 1359 N N . ALA B 1 25 ? 1.303 -12.117 -13.909 1 98.78 25 ALA B N 1
ATOM 1360 C CA . ALA B 1 25 ? 1.658 -10.701 -13.858 1 98.78 25 ALA B CA 1
ATOM 1361 C C . ALA B 1 25 ? 3.097 -10.513 -13.386 1 98.78 25 ALA B C 1
ATOM 1363 O O . ALA B 1 25 ? 3.818 -9.655 -13.9 1 98.78 25 ALA B O 1
ATOM 1364 N N . ALA B 1 26 ? 3.499 -11.316 -12.391 1 98.5 26 ALA B N 1
ATOM 1365 C CA . ALA B 1 26 ? 4.874 -11.26 -11.9 1 98.5 26 ALA B CA 1
ATOM 1366 C C . ALA B 1 26 ? 5.863 -11.654 -12.993 1 98.5 26 ALA B C 1
ATOM 1368 O O . ALA B 1 26 ? 6.895 -11.002 -13.17 1 98.5 26 ALA B O 1
ATOM 1369 N N . ALA B 1 27 ? 5.581 -12.737 -13.718 1 98.04 27 ALA B N 1
ATOM 1370 C CA . ALA B 1 27 ? 6.427 -13.176 -14.824 1 98.04 27 ALA B CA 1
ATOM 1371 C C . ALA B 1 27 ? 6.529 -12.096 -15.898 1 98.04 27 ALA B C 1
ATOM 1373 O O . ALA B 1 27 ? 7.607 -11.859 -16.448 1 98.04 27 ALA B O 1
ATOM 1374 N N . GLY B 1 28 ? 5.417 -11.485 -16.205 1 98.1 28 GLY B N 1
ATOM 1375 C CA . GLY B 1 28 ? 5.423 -10.398 -17.171 1 98.1 28 GLY B CA 1
ATOM 1376 C C . GLY B 1 28 ? 6.251 -9.208 -16.724 1 98.1 28 GLY B C 1
ATOM 1377 O O . GLY B 1 28 ? 6.994 -8.629 -17.519 1 98.1 28 GLY B O 1
ATOM 1378 N N . SER B 1 29 ? 6.066 -8.81 -15.448 1 98.17 29 SER B N 1
ATOM 1379 C CA . SER B 1 29 ? 6.858 -7.712 -14.901 1 98.17 29 SER B CA 1
ATOM 1380 C C . SER B 1 29 ? 8.349 -8.025 -14.957 1 98.17 29 SER B C 1
ATOM 1382 O O . SER B 1 29 ? 9.158 -7.162 -15.303 1 98.17 29 SER B O 1
ATOM 1384 N N . LEU B 1 30 ? 8.676 -9.265 -14.659 1 95.73 30 LEU B N 1
ATOM 1385 C CA . LEU B 1 30 ? 10.068 -9.701 -14.693 1 95.73 30 LEU B CA 1
ATOM 1386 C C . LEU B 1 30 ? 10.626 -9.626 -16.111 1 95.73 30 LEU B C 1
ATOM 1388 O O . LEU B 1 30 ? 11.753 -9.17 -16.315 1 95.73 30 LEU B O 1
ATOM 1392 N N . ALA B 1 31 ? 9.947 -10.068 -17.078 1 96.32 31 ALA B N 1
ATOM 1393 C CA . ALA B 1 31 ? 10.366 -10.064 -18.477 1 96.32 31 ALA B CA 1
ATOM 1394 C C . ALA B 1 31 ? 10.623 -8.642 -18.969 1 96.32 31 ALA B C 1
ATOM 1396 O O . ALA B 1 31 ? 11.463 -8.424 -19.845 1 96.32 31 ALA B O 1
ATOM 1397 N N . LEU B 1 32 ? 9.929 -7.674 -18.371 1 97.32 32 LEU B N 1
ATOM 1398 C CA . LEU B 1 32 ? 10.055 -6.279 -18.781 1 97.32 32 LEU B 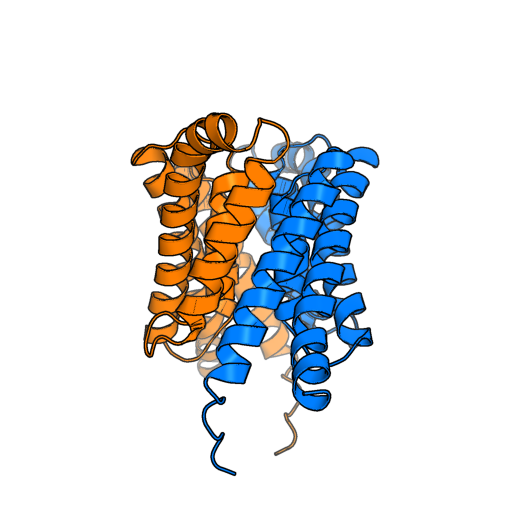CA 1
ATOM 1399 C C . LEU B 1 32 ? 10.988 -5.52 -17.844 1 97.32 32 LEU B C 1
ATOM 1401 O O . LEU B 1 32 ? 11.092 -4.294 -17.924 1 97.32 32 LEU B O 1
ATOM 1405 N N . SER B 1 33 ? 11.615 -6.233 -16.902 1 96.63 33 SER B N 1
ATOM 1406 C CA . SER B 1 33 ? 12.569 -5.682 -15.945 1 96.63 33 SER B CA 1
ATOM 1407 C C . SER B 1 33 ? 11.911 -4.641 -15.045 1 96.63 33 SER B C 1
ATOM 1409 O O . SER B 1 33 ? 12.518 -3.618 -14.725 1 96.63 33 SER B O 1
ATOM 1411 N N . LEU B 1 34 ? 10.647 -4.89 -14.698 1 97.63 34 LEU B N 1
ATOM 1412 C CA . LEU B 1 34 ? 9.912 -4.015 -13.79 1 97.63 34 LEU B CA 1
ATOM 1413 C C . LEU B 1 34 ? 9.904 -4.584 -12.375 1 97.63 34 LEU B C 1
ATOM 1415 O O . LEU B 1 34 ? 10.092 -5.787 -12.184 1 97.63 34 LEU B O 1
ATOM 1419 N N . HIS B 1 35 ? 9.663 -3.673 -11.44 1 96.72 35 HIS B N 1
ATOM 1420 C CA . HIS B 1 35 ? 9.594 -4.104 -10.049 1 96.72 35 HIS B CA 1
ATOM 1421 C C . HIS B 1 35 ? 8.294 -4.851 -9.767 1 96.72 35 HIS B C 1
ATOM 1423 O O . HIS B 1 35 ? 7.208 -4.278 -9.877 1 96.72 35 HIS B O 1
ATOM 1429 N N . ILE B 1 36 ? 8.384 -6.012 -9.265 1 98.04 36 ILE B N 1
ATOM 1430 C CA . ILE B 1 36 ? 7.218 -6.849 -9.004 1 98.04 36 ILE B CA 1
ATOM 1431 C C . ILE B 1 36 ? 6.434 -6.288 -7.82 1 98.04 36 ILE B C 1
ATOM 1433 O O . ILE B 1 36 ? 5.201 -6.323 -7.811 1 98.04 36 ILE B O 1
ATOM 1437 N N . TRP B 1 37 ? 7.178 -5.776 -6.829 1 98.26 37 TRP B N 1
ATOM 1438 C CA . TRP B 1 37 ? 6.475 -5.198 -5.689 1 98.26 37 TRP B CA 1
ATOM 1439 C C . TRP B 1 37 ? 5.628 -4.005 -6.119 1 98.26 37 TRP B C 1
ATOM 1441 O O . TRP B 1 37 ? 4.542 -3.781 -5.579 1 98.26 37 TRP B O 1
ATOM 1451 N N . ALA B 1 38 ? 6.108 -3.226 -7.063 1 98.77 38 ALA B N 1
ATOM 1452 C CA . ALA B 1 38 ? 5.332 -2.11 -7.597 1 98.77 38 ALA B CA 1
ATOM 1453 C C . ALA B 1 38 ? 4.113 -2.608 -8.367 1 98.77 38 ALA B C 1
ATOM 1455 O O . ALA B 1 38 ? 3.073 -1.945 -8.391 1 98.77 38 ALA B O 1
ATOM 1456 N N . MET B 1 39 ? 4.209 -3.724 -9.058 1 98.84 39 MET B N 1
ATOM 1457 C CA . MET B 1 39 ? 3.069 -4.37 -9.702 1 98.84 39 MET B CA 1
ATOM 1458 C C . MET B 1 39 ? 1.959 -4.645 -8.694 1 98.84 39 MET B C 1
ATOM 1460 O O . MET B 1 39 ? 0.787 -4.379 -8.967 1 98.84 39 MET B O 1
ATOM 1464 N N . PHE B 1 40 ? 2.28 -5.01 -7.495 1 98.83 40 PHE B N 1
ATOM 1465 C CA . PHE B 1 40 ? 1.28 -5.31 -6.477 1 98.83 40 PHE B CA 1
ATOM 1466 C C . PHE B 1 40 ? 0.698 -4.028 -5.895 1 98.83 40 PHE B C 1
ATOM 1468 O O . PHE B 1 40 ? -0.407 -4.034 -5.349 1 98.83 40 PHE B O 1
ATOM 1475 N N . ILE B 1 41 ? 1.406 -2.932 -5.978 1 98.85 41 ILE B N 1
ATOM 1476 C CA . ILE B 1 41 ? 0.813 -1.648 -5.62 1 98.85 41 ILE B CA 1
ATOM 1477 C C . ILE B 1 41 ? -0.415 -1.386 -6.489 1 98.85 41 ILE B C 1
ATOM 1479 O O . ILE B 1 41 ? -1.458 -0.96 -5.988 1 98.85 41 ILE B O 1
ATOM 1483 N N . GLY B 1 42 ? -0.225 -1.645 -7.8 1 98.73 42 GLY B N 1
ATOM 1484 C CA . GLY B 1 42 ? -1.366 -1.519 -8.693 1 98.73 42 GLY B CA 1
ATOM 1485 C C . GLY B 1 42 ? -2.498 -2.469 -8.353 1 98.73 42 GLY B C 1
ATOM 1486 O O . GLY B 1 42 ? -3.671 -2.094 -8.416 1 98.73 42 GLY B O 1
ATOM 1487 N N . TRP B 1 43 ? -2.134 -3.684 -8.052 1 98.51 43 TRP B N 1
ATOM 1488 C CA . TRP B 1 43 ? -3.099 -4.69 -7.622 1 98.51 43 TRP B CA 1
ATOM 1489 C C . TRP B 1 43 ? -3.88 -4.21 -6.403 1 98.51 43 TRP B C 1
ATOM 1491 O O . TRP B 1 43 ? -5.109 -4.304 -6.37 1 98.51 43 TRP B O 1
ATOM 1501 N N . ILE B 1 44 ? -3.201 -3.698 -5.402 1 98.53 44 ILE B N 1
ATOM 1502 C CA . ILE B 1 44 ? -3.824 -3.198 -4.181 1 98.53 44 ILE B CA 1
ATOM 1503 C C . ILE B 1 44 ? -4.722 -2.007 -4.509 1 98.53 44 ILE B C 1
ATOM 1505 O O . ILE B 1 44 ? -5.852 -1.921 -4.024 1 98.53 44 ILE B O 1
ATOM 1509 N N . ALA B 1 45 ? -4.193 -1.105 -5.318 1 98.29 45 ALA B N 1
ATOM 1510 C CA . ALA B 1 45 ? -4.975 0.068 -5.697 1 98.29 45 ALA B CA 1
ATOM 1511 C C . ALA B 1 45 ? -6.314 -0.338 -6.307 1 98.29 45 ALA B C 1
ATOM 1513 O O . ALA B 1 45 ? -7.348 0.262 -6.004 1 98.29 45 ALA B O 1
ATOM 1514 N N . PHE B 1 46 ? -6.342 -1.353 -7.13 1 97.89 46 PHE B N 1
ATOM 1515 C CA . PHE B 1 46 ? -7.562 -1.842 -7.761 1 97.89 46 PHE B CA 1
ATOM 1516 C C . PHE B 1 46 ? -8.592 -2.242 -6.712 1 97.89 46 PHE B C 1
ATOM 1518 O O . PHE B 1 46 ? -9.777 -1.928 -6.847 1 97.89 46 PHE B O 1
ATOM 1525 N N . PHE B 1 47 ? -8.187 -2.823 -5.66 1 96.92 47 PHE B N 1
ATOM 1526 C CA . PHE B 1 47 ? -9.105 -3.437 -4.708 1 96.92 47 PHE B CA 1
ATOM 1527 C C . PHE B 1 47 ? -9.471 -2.457 -3.6 1 96.92 47 PHE B C 1
ATOM 1529 O O . PHE B 1 47 ? -10.303 -2.763 -2.743 1 96.92 47 PHE B O 1
ATOM 1536 N N . THR B 1 48 ? -8.833 -1.28 -3.556 1 95.13 48 THR B N 1
ATOM 1537 C CA . THR B 1 48 ? -9.24 -0.285 -2.57 1 95.13 48 THR B CA 1
ATOM 1538 C C . THR B 1 48 ? -10.68 0.157 -2.81 1 95.13 48 THR B C 1
ATOM 1540 O O . THR B 1 48 ? -11.384 0.537 -1.872 1 95.13 48 THR B O 1
ATOM 1543 N N . ARG B 1 49 ? -11.066 0.15 -4.056 1 91.48 49 ARG B N 1
ATOM 1544 C CA . ARG B 1 49 ? -12.419 0.534 -4.443 1 91.48 49 ARG B CA 1
ATOM 1545 C C . ARG B 1 49 ? -12.873 -0.233 -5.681 1 91.48 49 ARG B C 1
ATOM 1547 O O . ARG B 1 49 ? -12.416 0.044 -6.791 1 91.48 49 ARG B O 1
ATOM 1554 N N . ILE B 1 50 ? -13.749 -1.193 -5.466 1 85.44 50 ILE B N 1
ATOM 1555 C CA . ILE B 1 50 ? -14.23 -2.023 -6.565 1 85.44 50 ILE B CA 1
ATOM 1556 C C . ILE B 1 50 ? -15.648 -1.603 -6.945 1 85.44 50 ILE B C 1
ATOM 1558 O O . ILE B 1 50 ? -16.602 -1.879 -6.213 1 85.44 50 ILE B O 1
ATOM 1562 N N . GLN B 1 51 ? -15.821 -0.765 -7.916 1 81.81 51 GLN B N 1
ATOM 1563 C CA . GLN B 1 51 ? -17.174 -0.344 -8.262 1 81.81 51 GLN B CA 1
ATOM 1564 C C . GLN B 1 51 ? -17.471 -0.602 -9.736 1 81.81 51 GLN B C 1
ATOM 1566 O O . GLN B 1 51 ? -18.596 -0.954 -10.096 1 81.81 51 GLN B O 1
ATOM 1571 N N . SER B 1 52 ? -16.559 -0.308 -10.66 1 87.18 52 SER B N 1
ATOM 1572 C CA . SER B 1 52 ? -16.724 -0.429 -12.105 1 87.18 52 SER B CA 1
ATOM 1573 C C . SER B 1 52 ? -15.375 -0.438 -12.816 1 87.18 52 SER B C 1
ATOM 1575 O O . SER B 1 52 ? -14.328 -0.325 -12.174 1 87.18 52 SER B O 1
ATOM 1577 N N . ASN B 1 53 ? -15.428 -0.664 -14.036 1 89.37 53 ASN B N 1
ATOM 1578 C CA . ASN B 1 53 ? -14.204 -0.539 -14.822 1 89.37 53 ASN B CA 1
ATOM 1579 C C . ASN B 1 53 ? -13.652 0.883 -14.776 1 89.37 53 ASN B C 1
ATOM 1581 O O . ASN B 1 53 ? -12.435 1.081 -14.77 1 89.37 53 ASN B O 1
ATOM 1585 N N . ARG B 1 54 ? -14.566 1.802 -14.747 1 92.04 54 ARG B N 1
ATOM 1586 C CA . ARG B 1 54 ? -14.16 3.2 -14.648 1 92.04 54 ARG B CA 1
ATOM 1587 C C . ARG B 1 54 ? -13.432 3.467 -13.334 1 92.04 54 ARG B C 1
ATOM 1589 O O . ARG B 1 54 ? -12.416 4.164 -13.312 1 92.04 54 ARG B O 1
ATOM 1596 N N . THR B 1 55 ? -13.882 2.853 -12.376 1 93.89 55 THR B N 1
ATOM 1597 C CA . THR B 1 55 ? -13.283 3.066 -11.064 1 93.89 55 THR B CA 1
ATOM 1598 C C . THR B 1 55 ? -11.886 2.455 -11.002 1 93.89 55 THR B C 1
ATOM 1600 O O . THR B 1 55 ? -10.999 2.986 -10.33 1 93.89 55 THR B O 1
ATOM 1603 N N . ALA B 1 56 ? -11.71 1.383 -11.773 1 94.59 56 ALA B N 1
ATOM 1604 C CA . ALA B 1 56 ? -10.382 0.781 -11.858 1 94.59 56 ALA B CA 1
ATOM 1605 C C . ALA B 1 56 ? -9.369 1.767 -12.434 1 94.59 56 ALA B C 1
ATOM 1607 O O . ALA B 1 56 ? -8.247 1.877 -11.934 1 94.59 56 ALA B O 1
ATOM 1608 N N . LEU B 1 57 ? -9.756 2.468 -13.479 1 96.65 57 LEU B N 1
ATOM 1609 C CA . LEU B 1 57 ? -8.886 3.453 -14.111 1 96.65 57 LEU B CA 1
ATOM 1610 C C . LEU B 1 57 ? -8.654 4.645 -13.188 1 96.65 57 LEU B C 1
ATOM 1612 O O . LEU B 1 57 ? -7.559 5.212 -13.163 1 96.65 57 LEU B O 1
ATOM 1616 N N . GLU B 1 58 ? -9.678 5.051 -12.489 1 97.64 58 GLU B N 1
ATOM 1617 C CA . GLU B 1 58 ? -9.545 6.151 -11.537 1 97.64 58 GLU B CA 1
ATOM 1618 C C . GLU B 1 58 ? -8.557 5.803 -10.427 1 97.64 58 GLU B C 1
ATOM 1620 O O . GLU B 1 58 ? -7.74 6.638 -10.033 1 97.64 58 GLU B O 1
ATOM 1625 N N . ASN B 1 59 ? -8.653 4.557 -9.934 1 98.24 59 ASN B N 1
ATOM 1626 C CA . ASN B 1 59 ? -7.74 4.113 -8.886 1 98.24 59 ASN B CA 1
ATOM 1627 C C . ASN B 1 59 ? -6.29 4.134 -9.36 1 98.24 59 ASN B C 1
ATOM 1629 O O . ASN B 1 59 ? -5.402 4.59 -8.637 1 98.24 59 ASN B O 1
ATOM 1633 N N . LEU B 1 60 ? -6.105 3.654 -10.587 1 98.53 60 LEU B N 1
ATOM 1634 C CA . LEU B 1 60 ? -4.759 3.641 -11.148 1 98.53 60 LEU B CA 1
ATOM 1635 C C . LEU B 1 60 ? -4.252 5.061 -11.376 1 98.53 60 LEU B C 1
ATOM 1637 O O . LEU B 1 60 ? -3.075 5.35 -11.146 1 98.53 60 LEU B O 1
ATOM 1641 N N . ALA B 1 61 ? -5.09 5.934 -11.851 1 98.51 61 ALA B N 1
ATOM 1642 C CA . ALA B 1 61 ? -4.72 7.331 -12.066 1 98.51 61 ALA B CA 1
ATOM 1643 C C . ALA B 1 61 ? -4.327 8.003 -10.753 1 98.51 61 ALA B C 1
ATOM 1645 O O . ALA B 1 61 ? -3.378 8.789 -10.71 1 98.51 61 ALA B O 1
ATOM 1646 N N . CYS B 1 62 ? -5.033 7.724 -9.697 1 98.75 62 CYS B N 1
ATOM 1647 C CA . CYS B 1 62 ? -4.693 8.277 -8.391 1 98.75 62 CYS B CA 1
ATOM 1648 C C . CYS B 1 62 ? -3.326 7.785 -7.93 1 98.75 62 CYS B C 1
ATOM 1650 O O . CYS B 1 62 ? -2.531 8.56 -7.395 1 98.75 62 CYS B O 1
ATOM 1652 N N . ALA B 1 63 ? -3.067 6.505 -8.163 1 98.8 63 ALA B N 1
ATOM 1653 C CA . ALA B 1 63 ? -1.744 5.976 -7.843 1 98.8 63 ALA B CA 1
ATOM 1654 C C . ALA B 1 63 ? -0.663 6.663 -8.673 1 98.8 63 ALA B C 1
ATOM 1656 O O . ALA B 1 63 ? 0.409 6.99 -8.159 1 98.8 63 ALA B O 1
ATOM 1657 N N . GLY B 1 64 ? -0.95 6.857 -9.944 1 98.79 64 GLY B N 1
ATOM 1658 C CA . GLY B 1 64 ? -0.018 7.561 -10.81 1 98.79 64 GLY B CA 1
ATOM 1659 C C . GLY B 1 64 ? 0.234 8.993 -10.376 1 98.79 64 GLY B C 1
ATOM 1660 O O . GLY B 1 64 ? 1.372 9.466 -10.412 1 98.79 64 GLY B O 1
ATOM 1661 N N . LEU B 1 65 ? -0.787 9.679 -9.996 1 98.75 65 LEU B N 1
ATOM 1662 C CA . LEU B 1 65 ? -0.64 11.043 -9.5 1 98.75 65 LEU B CA 1
ATOM 1663 C C . LEU B 1 65 ? 0.143 11.064 -8.191 1 98.75 65 LEU B C 1
ATOM 1665 O O . LEU B 1 65 ? 0.896 12.005 -7.929 1 98.75 65 LEU B O 1
ATOM 1669 N N . GLY B 1 66 ? -0.086 10.031 -7.408 1 98.78 66 GLY B N 1
ATOM 1670 C CA . GLY B 1 66 ? 0.749 9.894 -6.225 1 98.78 66 GLY B CA 1
ATOM 1671 C C . GLY B 1 66 ? 2.226 9.769 -6.549 1 98.78 66 GLY B C 1
ATOM 1672 O O . GLY B 1 66 ? 3.065 10.397 -5.899 1 98.78 66 GLY B O 1
ATOM 1673 N N . LEU B 1 67 ? 2.544 8.975 -7.519 1 98.82 67 LEU B N 1
ATOM 1674 C CA . LEU B 1 67 ? 3.92 8.846 -7.988 1 98.82 67 LEU B CA 1
ATOM 1675 C C . LEU B 1 67 ? 4.482 10.201 -8.405 1 98.82 67 LEU B C 1
ATOM 1677 O O . LEU B 1 67 ? 5.613 10.543 -8.055 1 98.82 67 LEU B O 1
ATOM 1681 N N . LEU B 1 68 ? 3.698 10.892 -9.146 1 98.58 68 LEU B N 1
ATOM 1682 C CA . LEU B 1 68 ? 4.124 12.196 -9.642 1 98.58 68 LEU B CA 1
ATOM 1683 C C . LEU B 1 68 ? 4.359 13.166 -8.489 1 98.58 68 LEU B C 1
ATOM 1685 O O . LEU B 1 68 ? 5.357 13.891 -8.476 1 98.58 68 LEU B O 1
ATOM 1689 N N . ILE B 1 69 ? 3.483 13.217 -7.542 1 98.65 69 ILE B N 1
ATOM 1690 C CA . ILE B 1 69 ? 3.644 14.071 -6.371 1 98.65 69 ILE B CA 1
ATOM 1691 C C . ILE B 1 69 ? 4.893 13.657 -5.597 1 98.65 69 ILE B C 1
ATOM 1693 O O . ILE B 1 69 ? 5.633 14.509 -5.098 1 98.65 69 ILE B O 1
ATOM 1697 N N . GLY B 1 70 ? 5.064 12.331 -5.472 1 98.46 70 GLY B N 1
ATOM 1698 C CA . GLY B 1 70 ? 6.279 11.85 -4.833 1 98.46 70 GLY B CA 1
ATOM 1699 C C . GLY B 1 70 ? 7.544 12.332 -5.518 1 98.46 70 GLY B C 1
ATOM 1700 O O . GLY B 1 70 ? 8.472 12.805 -4.858 1 98.46 70 GLY B O 1
ATOM 1701 N N . ALA B 1 71 ? 7.604 12.251 -6.824 1 98.34 71 ALA B N 1
ATOM 1702 C CA . ALA B 1 71 ? 8.765 12.691 -7.593 1 98.34 71 ALA B CA 1
ATOM 1703 C C . ALA B 1 71 ? 9.015 14.184 -7.403 1 98.34 71 ALA B C 1
ATOM 1705 O O . ALA B 1 71 ? 10.156 14.609 -7.209 1 98.34 71 ALA B O 1
ATOM 1706 N N . LEU B 1 72 ? 7.986 14.964 -7.465 1 98.01 72 LEU B N 1
ATOM 1707 C CA . LEU B 1 72 ? 8.099 16.407 -7.283 1 98.01 72 LEU B CA 1
ATOM 1708 C C . LEU B 1 72 ? 8.541 16.742 -5.862 1 98.01 72 LEU B C 1
ATOM 1710 O O . LEU B 1 72 ? 9.31 17.683 -5.652 1 98.01 72 LEU B O 1
ATOM 1714 N N . THR B 1 73 ? 8.009 15.997 -4.938 1 98.26 73 THR B N 1
ATOM 1715 C CA . THR B 1 73 ? 8.404 16.197 -3.548 1 98.26 73 THR B CA 1
ATOM 1716 C C . THR B 1 73 ? 9.893 15.919 -3.364 1 98.26 73 THR B C 1
ATOM 1718 O O . THR B 1 73 ? 10.594 16.681 -2.694 1 98.26 73 THR B O 1
ATOM 1721 N N . ALA B 1 74 ? 10.336 14.835 -3.962 1 97.21 74 ALA B N 1
ATOM 1722 C CA . ALA B 1 74 ? 11.75 14.48 -3.873 1 97.21 74 ALA B CA 1
ATOM 1723 C C . ALA B 1 74 ? 12.631 15.601 -4.417 1 97.21 74 ALA B C 1
ATOM 1725 O O . ALA B 1 74 ? 13.713 15.862 -3.884 1 97.21 74 ALA B O 1
ATOM 1726 N N . LEU B 1 75 ? 12.239 16.278 -5.47 1 96.51 75 LEU B N 1
ATOM 1727 C CA . LEU B 1 75 ? 12.983 17.386 -6.058 1 96.51 75 LEU B CA 1
ATOM 1728 C C . LEU B 1 75 ? 12.961 18.603 -5.139 1 96.51 75 LEU B C 1
ATOM 1730 O O . LEU B 1 75 ? 13.883 19.421 -5.162 1 96.51 75 LEU B O 1
ATOM 1734 N N . ALA B 1 76 ? 11.988 18.692 -4.335 1 96.59 76 ALA B N 1
ATOM 1735 C CA . ALA B 1 76 ? 11.788 19.876 -3.503 1 96.59 76 ALA B CA 1
ATOM 1736 C C . ALA B 1 76 ? 12.506 19.733 -2.164 1 96.59 76 ALA B C 1
ATOM 1738 O O . ALA B 1 76 ? 12.799 20.73 -1.5 1 96.59 76 ALA B O 1
ATOM 1739 N N . ILE B 1 77 ? 12.779 18.559 -1.736 1 95.55 77 ILE B N 1
ATOM 1740 C CA . ILE B 1 77 ? 13.262 18.269 -0.391 1 95.55 77 ILE B CA 1
ATOM 1741 C C . ILE B 1 77 ? 14.588 18.988 -0.153 1 95.55 77 ILE B C 1
ATOM 1743 O O . ILE B 1 77 ? 14.779 19.625 0.885 1 95.55 77 ILE B O 1
ATOM 1747 N N . PRO B 1 78 ? 15.562 19.021 -1.14 1 94.2 78 PRO B N 1
ATOM 1748 C CA . PRO B 1 78 ? 16.799 19.766 -0.898 1 94.2 78 PRO B CA 1
ATOM 1749 C C . PRO B 1 78 ? 16.557 21.258 -0.683 1 94.2 78 PRO B C 1
ATOM 1751 O O . PRO B 1 78 ? 17.25 21.89 0.119 1 94.2 78 PRO B O 1
ATOM 1754 N N . HIS B 1 79 ? 15.628 21.816 -1.349 1 95.2 79 HIS B N 1
ATOM 1755 C CA . HIS B 1 79 ? 15.304 23.227 -1.177 1 95.2 79 HIS B CA 1
ATOM 1756 C C . HIS B 1 79 ? 14.646 23.481 0.175 1 95.2 79 HIS B C 1
ATOM 1758 O O . HIS B 1 79 ? 14.892 24.512 0.806 1 95.2 79 HIS B O 1
ATOM 1764 N N . LEU B 1 80 ? 13.818 22.561 0.587 1 95.8 80 LEU B N 1
ATOM 1765 C CA . LEU B 1 80 ? 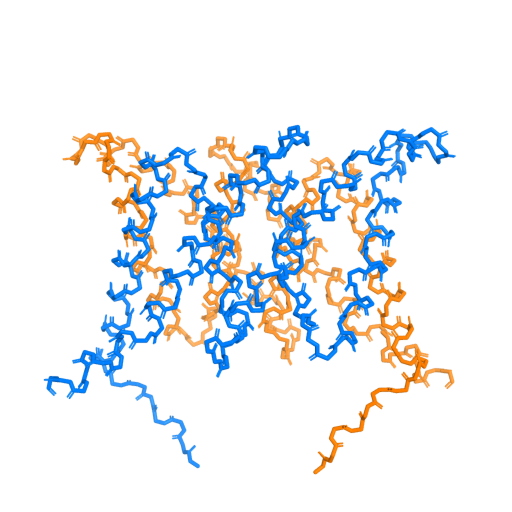13.187 22.665 1.898 1 95.8 80 LEU B CA 1
ATOM 1766 C C . LEU B 1 80 ? 14.227 22.578 3.01 1 95.8 80 LEU B C 1
ATOM 1768 O O . LEU B 1 80 ? 14.097 23.242 4.041 1 95.8 80 LEU B O 1
ATOM 1772 N N . ALA B 1 81 ? 15.215 21.741 2.768 1 95.5 81 ALA B N 1
ATOM 1773 C CA . ALA B 1 81 ? 16.291 21.605 3.746 1 95.5 81 ALA B CA 1
ATOM 1774 C C . ALA B 1 81 ? 17.008 22.935 3.96 1 95.5 81 ALA B C 1
ATOM 1776 O O . ALA B 1 81 ? 17.441 23.242 5.073 1 95.5 81 ALA B O 1
ATOM 1777 N N . GLY B 1 82 ? 17.159 23.718 2.931 1 95.99 82 GLY B N 1
ATOM 1778 C CA . GLY B 1 82 ? 17.767 25.036 3.016 1 95.99 82 GLY B CA 1
ATOM 1779 C C . GLY B 1 82 ? 16.926 26.033 3.791 1 95.99 82 GLY B C 1
ATOM 1780 O O . GLY B 1 82 ? 17.461 26.953 4.413 1 95.99 82 GLY B O 1
ATOM 1781 N N . LEU B 1 83 ? 15.625 25.876 3.852 1 95.26 83 LEU B N 1
ATOM 1782 C CA . LEU B 1 83 ? 14.701 26.825 4.464 1 95.26 83 LEU B CA 1
ATOM 1783 C C . LEU B 1 83 ? 14.474 26.491 5.934 1 95.26 83 LEU B C 1
ATOM 1785 O O . LEU B 1 83 ? 14.435 27.388 6.78 1 95.26 83 LEU B O 1
ATOM 1789 N N . VAL B 1 84 ? 14.299 25.152 6.251 1 95.42 84 VAL B N 1
ATOM 1790 C CA . VAL B 1 84 ? 13.846 24.796 7.592 1 95.42 84 VAL B CA 1
ATOM 1791 C C . VAL B 1 84 ? 14.896 23.925 8.278 1 95.42 84 VAL B C 1
ATOM 1793 O O . VAL B 1 84 ? 14.76 23.589 9.456 1 95.42 84 VAL B O 1
ATOM 1796 N N . GLY B 1 85 ? 15.997 23.566 7.59 1 95.2 85 GLY B N 1
ATOM 1797 C CA . GLY B 1 85 ? 17.027 22.692 8.128 1 95.2 85 GLY B CA 1
ATOM 1798 C C . GLY B 1 85 ? 16.886 21.252 7.673 1 95.2 85 GLY B C 1
ATOM 1799 O O . GLY B 1 85 ? 15.786 20.807 7.336 1 95.2 85 GLY B O 1
ATOM 1800 N N . ARG B 1 86 ? 17.959 20.535 7.681 1 91.68 86 ARG B N 1
ATOM 1801 C CA . ARG B 1 86 ? 18.02 19.168 7.173 1 91.68 86 ARG B CA 1
ATOM 1802 C C . ARG B 1 86 ? 17.123 18.242 7.987 1 91.68 86 ARG B C 1
ATOM 1804 O O . ARG B 1 86 ? 16.459 17.365 7.429 1 91.68 86 ARG B O 1
ATOM 1811 N N . GLY B 1 87 ? 17.04 18.538 9.248 1 92.44 87 GLY B N 1
ATOM 1812 C CA . GLY B 1 87 ? 16.295 17.654 10.131 1 92.44 87 GLY B CA 1
ATOM 1813 C C . GLY B 1 87 ? 14.792 17.797 9.988 1 92.44 87 GLY B C 1
ATOM 1814 O O . GLY B 1 87 ? 14.044 16.857 10.266 1 92.44 87 GLY B O 1
ATOM 1815 N N . LEU B 1 88 ? 14.292 18.817 9.44 1 95.2 88 LEU B N 1
ATOM 1816 C CA . LEU B 1 88 ? 12.857 19.069 9.371 1 95.2 88 LEU B CA 1
ATOM 1817 C C . LEU B 1 88 ? 12.367 19.031 7.927 1 95.2 88 LEU B C 1
ATOM 1819 O O . LEU B 1 88 ? 11.163 19.1 7.673 1 95.2 88 LEU B O 1
ATOM 1823 N N . ALA B 1 89 ? 13.239 18.849 7.014 1 96.99 89 ALA B N 1
ATOM 1824 C CA . ALA B 1 89 ? 12.882 18.92 5.6 1 96.99 89 ALA B CA 1
ATOM 1825 C C . ALA B 1 89 ? 11.872 17.836 5.234 1 96.99 89 ALA B C 1
ATOM 1827 O O . ALA B 1 89 ? 10.853 18.118 4.599 1 96.99 89 ALA B O 1
ATOM 1828 N N . LEU B 1 90 ? 12.152 16.663 5.7 1 96.05 90 LEU B N 1
ATOM 1829 C CA . LEU B 1 90 ? 11.287 15.549 5.327 1 96.05 90 LEU B CA 1
ATOM 1830 C C . LEU B 1 90 ? 9.935 15.654 6.025 1 96.05 90 LEU B C 1
ATOM 1832 O O . LEU B 1 90 ? 8.889 15.589 5.374 1 96.05 90 LEU B O 1
ATOM 1836 N N . PRO B 1 91 ? 9.887 15.907 7.325 1 97.2 91 PRO B N 1
ATOM 1837 C CA . PRO B 1 91 ? 8.591 16.112 7.975 1 97.2 91 PRO B CA 1
ATOM 1838 C C . PRO B 1 91 ? 7.806 17.275 7.373 1 97.2 91 PRO B C 1
ATOM 1840 O O . PRO B 1 91 ? 6.581 17.199 7.248 1 97.2 91 PRO B O 1
ATOM 1843 N N . ALA B 1 92 ? 8.513 18.329 7.024 1 97.93 92 ALA B N 1
ATOM 1844 C CA . ALA B 1 92 ? 7.854 19.466 6.386 1 97.93 92 ALA B CA 1
ATOM 1845 C C . ALA B 1 92 ? 7.269 19.072 5.032 1 97.93 92 ALA B C 1
ATOM 1847 O O . ALA B 1 92 ? 6.164 19.492 4.681 1 97.93 92 ALA B O 1
ATOM 1848 N N . ALA B 1 93 ? 8.021 18.328 4.268 1 98.52 93 ALA B N 1
ATOM 1849 C CA . ALA B 1 93 ? 7.522 17.834 2.987 1 98.52 93 ALA B CA 1
ATOM 1850 C C . ALA B 1 93 ? 6.289 16.956 3.181 1 98.52 93 ALA B C 1
ATOM 1852 O O . ALA B 1 93 ? 5.316 17.067 2.431 1 98.52 93 ALA B O 1
ATOM 1853 N N . VAL B 1 94 ? 6.308 16.076 4.154 1 98.72 94 VAL B N 1
ATOM 1854 C CA . VAL B 1 94 ? 5.182 15.195 4.448 1 98.72 94 VAL B CA 1
ATOM 1855 C C . VAL B 1 94 ? 3.959 16.027 4.826 1 98.72 94 VAL B C 1
ATOM 1857 O O . VAL B 1 94 ? 2.837 15.711 4.424 1 98.72 94 VAL B O 1
ATOM 1860 N N . PHE B 1 95 ? 4.201 17.108 5.557 1 98.69 95 PHE B N 1
ATOM 1861 C CA . PHE B 1 95 ? 3.108 17.995 5.936 1 98.69 95 PHE B CA 1
ATOM 1862 C C . PHE B 1 95 ? 2.451 18.602 4.702 1 98.69 95 PHE B C 1
ATOM 1864 O O . PHE B 1 95 ? 1.229 18.545 4.552 1 98.69 95 PHE B O 1
ATOM 1871 N N . VAL B 1 96 ? 3.226 19.146 3.852 1 98.59 96 VAL B N 1
ATOM 1872 C CA . VAL B 1 96 ? 2.722 19.817 2.659 1 98.59 96 VAL B CA 1
ATOM 1873 C C . VAL B 1 96 ? 2.028 18.805 1.75 1 98.59 96 VAL B C 1
ATOM 1875 O O . VAL B 1 96 ? 0.921 19.052 1.267 1 98.59 96 VAL B O 1
ATOM 1878 N N . VAL B 1 97 ? 2.662 17.665 1.551 1 98.76 97 VAL B N 1
ATOM 1879 C CA . VAL B 1 97 ? 2.09 16.625 0.702 1 98.76 97 VAL B CA 1
ATOM 1880 C C . VAL B 1 97 ? 0.796 16.104 1.324 1 98.76 97 VAL B C 1
ATOM 1882 O O . VAL B 1 97 ? -0.18 15.847 0.616 1 98.76 97 VAL B O 1
ATOM 1885 N N . GLY B 1 98 ? 0.79 15.909 2.658 1 98.57 98 GLY B N 1
ATOM 1886 C CA . GLY B 1 98 ? -0.425 15.505 3.346 1 98.57 98 GLY B CA 1
ATOM 1887 C C . GLY B 1 98 ? -1.58 16.466 3.134 1 98.57 98 GLY B C 1
ATOM 1888 O O . GLY B 1 98 ? -2.71 16.041 2.887 1 98.57 98 GLY B O 1
ATOM 1889 N N . LEU B 1 99 ? -1.291 17.813 3.223 1 98.66 99 LEU B N 1
ATOM 1890 C CA . LEU B 1 99 ? -2.322 18.813 2.97 1 98.66 99 LEU B CA 1
ATOM 1891 C C . LEU B 1 99 ? -2.896 18.659 1.566 1 98.66 99 LEU B C 1
ATOM 1893 O O . LEU B 1 99 ? -4.116 18.65 1.387 1 98.66 99 LEU B O 1
ATOM 1897 N N . VAL B 1 100 ? -2.04 18.491 0.631 1 98.44 100 VAL B N 1
ATOM 1898 C CA . VAL B 1 100 ? -2.434 18.42 -0.772 1 98.44 100 VAL B CA 1
ATOM 1899 C C . VAL B 1 100 ? -3.251 17.153 -1.016 1 98.44 100 VAL B C 1
ATOM 1901 O O . VAL B 1 100 ? -4.373 17.219 -1.524 1 98.44 100 VAL B O 1
ATOM 1904 N N . VAL B 1 101 ? -2.743 16.042 -0.629 1 98.47 101 VAL B N 1
ATOM 1905 C CA . VAL B 1 101 ? -3.349 14.756 -0.957 1 98.47 101 VAL B CA 1
ATOM 1906 C C . VAL B 1 10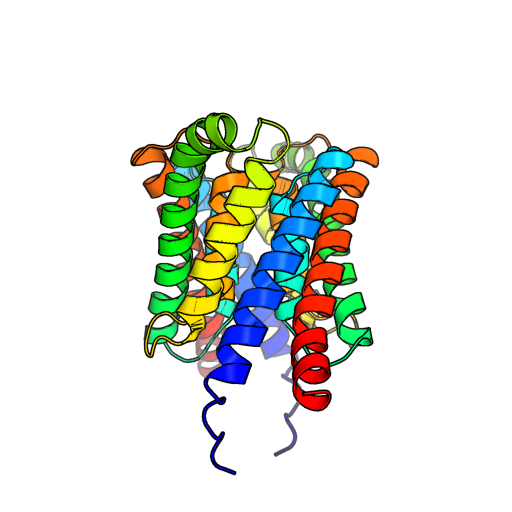1 ? -4.683 14.612 -0.228 1 98.47 101 VAL B C 1
ATOM 1908 O O . VAL B 1 101 ? -5.677 14.184 -0.819 1 98.47 101 VAL B O 1
ATOM 1911 N N . VAL B 1 102 ? -4.746 14.945 1.033 1 97.98 102 VAL B N 1
ATOM 1912 C CA . VAL B 1 102 ? -5.984 14.792 1.79 1 97.98 102 VAL B CA 1
ATOM 1913 C C . VAL B 1 102 ? -7.036 15.766 1.264 1 97.98 102 VAL B C 1
ATOM 1915 O O . VAL B 1 102 ? -8.229 15.453 1.249 1 97.98 102 VAL B O 1
ATOM 1918 N N . ALA B 1 103 ? -6.609 16.928 0.747 1 97.61 103 ALA B N 1
ATOM 1919 C CA . ALA B 1 103 ? -7.546 17.889 0.171 1 97.61 103 ALA B CA 1
ATOM 1920 C C . ALA B 1 103 ? -8.146 17.359 -1.128 1 97.61 103 ALA B C 1
ATOM 1922 O O . ALA B 1 103 ? -9.241 17.764 -1.524 1 97.61 103 ALA B O 1
ATOM 1923 N N . LEU B 1 104 ? -7.52 16.419 -1.789 1 97.28 104 LEU B N 1
ATOM 1924 C CA . LEU B 1 104 ? -7.968 15.903 -3.078 1 97.28 104 LEU B CA 1
ATOM 1925 C C . LEU B 1 104 ? -9.143 14.947 -2.902 1 97.28 104 LEU B C 1
ATOM 1927 O O . LEU B 1 104 ? -9.824 14.608 -3.873 1 97.28 104 LEU B O 1
ATOM 1931 N N . ARG B 1 105 ? -9.388 14.55 -1.664 1 94.38 105 ARG B N 1
ATOM 1932 C CA . ARG B 1 105 ? -10.5 13.637 -1.42 1 94.38 105 ARG B CA 1
ATOM 1933 C C . ARG B 1 105 ? -11.833 14.293 -1.764 1 94.38 105 ARG B C 1
ATOM 1935 O O . ARG B 1 105 ? -12.849 13.61 -1.907 1 94.38 105 ARG B O 1
ATOM 1942 N N . GLY B 1 106 ? -11.853 15.7 -1.941 1 94.75 106 GLY B N 1
ATOM 1943 C CA . GLY B 1 106 ? -13.064 16.451 -2.229 1 94.75 106 GLY B CA 1
ATOM 1944 C C . GLY B 1 106 ? -13.391 16.51 -3.71 1 94.75 106 GLY B C 1
ATOM 1945 O O . GLY B 1 106 ? -14.455 16.998 -4.097 1 94.75 106 GLY B O 1
ATOM 1946 N N . LEU B 1 107 ? -12.623 15.964 -4.55 1 95.57 107 LEU B N 1
ATOM 1947 C CA . LEU B 1 107 ? -12.85 15.978 -5.991 1 95.57 107 LEU B CA 1
ATOM 1948 C C . LEU B 1 107 ? -13.97 15.016 -6.375 1 95.57 107 LEU B C 1
ATOM 1950 O O . LEU B 1 107 ? -14.156 13.984 -5.727 1 95.57 107 LEU B O 1
ATOM 1954 N N . PRO B 1 108 ? -14.714 15.431 -7.418 1 94.33 108 PRO B N 1
ATOM 1955 C CA . PRO B 1 108 ? -15.791 14.538 -7.85 1 94.33 108 PRO B CA 1
ATOM 1956 C C . PRO B 1 108 ? -15.271 13.235 -8.453 1 94.33 108 PRO B C 1
ATOM 1958 O O . PRO B 1 108 ? -15.938 12.201 -8.367 1 94.33 108 PRO B O 1
ATOM 1961 N N . VAL B 1 109 ? -14.12 13.497 -9.207 1 93.47 109 VAL B N 1
ATOM 1962 C CA . VAL B 1 109 ? -13.409 12.357 -9.777 1 93.47 109 VAL B CA 1
ATOM 1963 C C . VAL B 1 109 ? -11.986 12.308 -9.224 1 93.47 109 VAL B C 1
ATOM 1965 O O . VAL B 1 109 ? -11.485 13.302 -8.693 1 93.47 109 VAL B O 1
ATOM 1968 N N . LEU B 1 110 ? -11.347 11.104 -8.986 1 96.37 110 LEU B N 1
ATOM 1969 C CA . LEU B 1 110 ? -9.986 10.92 -8.494 1 96.37 110 LEU B CA 1
ATOM 1970 C C . LEU B 1 110 ? -9.894 11.258 -7.01 1 96.37 110 LEU B C 1
ATOM 1972 O O . LEU B 1 110 ? -9.023 12.027 -6.597 1 96.37 110 LEU B O 1
ATOM 1976 N N . ASN B 1 111 ? -10.801 10.842 -6.307 1 96.89 111 ASN B N 1
ATOM 1977 C CA . ASN B 1 111 ? -10.886 11.152 -4.884 1 96.89 111 ASN B CA 1
ATOM 1978 C C . ASN B 1 111 ? -10.505 9.95 -4.025 1 96.89 111 ASN B C 1
ATOM 1980 O O . ASN B 1 111 ? -10.921 9.851 -2.869 1 96.89 111 ASN B O 1
ATOM 1984 N N . ASN B 1 112 ? -9.817 8.989 -4.664 1 97.02 112 ASN B N 1
ATOM 1985 C CA . ASN B 1 112 ? -9.355 7.826 -3.914 1 97.02 112 ASN B CA 1
ATOM 1986 C C . ASN B 1 112 ? -8.059 8.12 -3.164 1 97.02 112 ASN B C 1
ATOM 1988 O O . ASN B 1 112 ? -6.968 7.915 -3.698 1 97.02 112 ASN B O 1
ATOM 1992 N N . LEU B 1 113 ? -8.121 8.413 -1.928 1 97.18 113 LEU B N 1
ATOM 1993 C CA . LEU B 1 113 ? -7.001 8.816 -1.086 1 97.18 113 LEU B CA 1
ATOM 1994 C C . LEU B 1 113 ? -5.977 7.692 -0.969 1 97.18 113 LEU B C 1
ATOM 1996 O O . LEU B 1 113 ? -4.77 7.939 -1.011 1 97.18 113 LEU B O 1
ATOM 2000 N N . LEU B 1 114 ? -6.485 6.527 -0.825 1 97.55 114 LEU B N 1
ATOM 2001 C CA . LEU B 1 114 ? -5.586 5.39 -0.657 1 97.55 114 LEU B CA 1
ATOM 2002 C C . LEU B 1 114 ? -4.73 5.187 -1.903 1 97.55 114 LEU B C 1
ATOM 2004 O O . LEU B 1 114 ? -3.558 4.817 -1.801 1 97.55 114 LEU B O 1
ATOM 2008 N N . GLY B 1 115 ? -5.291 5.462 -3.067 1 98.46 115 GLY B N 1
ATOM 2009 C CA . GLY B 1 115 ? -4.522 5.384 -4.299 1 98.46 115 GLY B CA 1
ATOM 2010 C C . GLY B 1 115 ? -3.348 6.345 -4.331 1 98.46 115 GLY B C 1
ATOM 2011 O O . GLY B 1 115 ? -2.239 5.966 -4.713 1 98.46 115 GLY B O 1
ATOM 2012 N N . TYR B 1 116 ? -3.567 7.571 -3.92 1 98.73 116 TYR B N 1
ATOM 2013 C CA . TYR B 1 116 ? -2.502 8.566 -3.86 1 98.73 116 TYR B CA 1
ATOM 2014 C C . TYR B 1 116 ? -1.384 8.113 -2.928 1 98.73 116 TYR B C 1
ATOM 2016 O O . TYR B 1 116 ? -0.204 8.209 -3.273 1 98.73 116 TYR B O 1
ATOM 2024 N N . PHE B 1 117 ? -1.76 7.587 -1.808 1 98.77 117 PHE B N 1
ATOM 2025 C CA . PHE B 1 117 ? -0.766 7.169 -0.827 1 98.77 117 PHE B CA 1
ATOM 2026 C C . PHE B 1 117 ? 0.033 5.977 -1.341 1 98.77 117 PHE B C 1
ATOM 2028 O O . PHE B 1 117 ? 1.237 5.878 -1.095 1 98.77 117 PHE B O 1
ATOM 2035 N N . LEU B 1 118 ? -0.629 5.111 -1.988 1 98.82 118 LEU B N 1
ATOM 2036 C CA . LEU B 1 118 ? 0.069 3.966 -2.563 1 98.82 118 LEU B CA 1
ATOM 2037 C C . LEU B 1 118 ? 1.115 4.421 -3.576 1 98.82 118 LEU B C 1
ATOM 2039 O O . LEU B 1 118 ? 2.24 3.915 -3.583 1 98.82 118 LEU B O 1
ATOM 2043 N N . GLY B 1 119 ? 0.729 5.375 -4.407 1 98.89 119 GLY B N 1
ATOM 2044 C CA . GLY B 1 119 ? 1.688 5.929 -5.349 1 98.89 119 GLY B CA 1
ATOM 2045 C C . GLY B 1 119 ? 2.861 6.614 -4.673 1 98.89 119 GLY B C 1
ATOM 2046 O O . GLY B 1 119 ? 4.01 6.444 -5.089 1 98.89 119 GLY B O 1
ATOM 2047 N N . LEU B 1 120 ? 2.593 7.382 -3.674 1 98.77 120 LEU B N 1
ATOM 2048 C CA . LEU B 1 120 ? 3.637 8.061 -2.914 1 98.77 120 LEU B CA 1
ATOM 2049 C C . LEU B 1 120 ? 4.588 7.054 -2.277 1 98.77 120 LEU B C 1
ATOM 2051 O O . LEU B 1 120 ? 5.808 7.209 -2.357 1 98.77 120 LEU B O 1
ATOM 2055 N N . VAL B 1 121 ? 3.983 6.031 -1.679 1 98.72 121 VAL B N 1
ATOM 2056 C CA . VAL B 1 121 ? 4.783 4.978 -1.061 1 98.72 121 VAL B CA 1
ATOM 2057 C C . VAL B 1 121 ? 5.662 4.31 -2.115 1 98.72 121 VAL B C 1
ATOM 2059 O O . VAL B 1 121 ? 6.85 4.073 -1.883 1 98.72 121 VAL B O 1
ATOM 2062 N N . ALA B 1 122 ? 5.104 4.036 -3.248 1 98.8 122 ALA B N 1
ATOM 2063 C CA . ALA B 1 122 ? 5.864 3.386 -4.312 1 98.8 122 ALA B CA 1
ATOM 2064 C C . ALA B 1 122 ? 7.061 4.237 -4.73 1 98.8 122 ALA B C 1
ATOM 2066 O O . ALA B 1 122 ? 8.159 3.716 -4.935 1 98.8 122 ALA B O 1
ATOM 2067 N N . TRP B 1 123 ? 6.876 5.48 -4.809 1 98.69 123 TRP B N 1
ATOM 2068 C CA . TRP B 1 123 ? 7.964 6.361 -5.221 1 98.69 123 TRP B CA 1
ATOM 2069 C C . TRP B 1 123 ? 9.105 6.325 -4.21 1 98.69 123 TRP B C 1
ATOM 2071 O O . TRP B 1 123 ? 10.264 6.12 -4.58 1 98.69 123 TRP B O 1
ATOM 2081 N N . PHE B 1 124 ? 8.833 6.499 -3.009 1 98.11 124 PHE B N 1
ATOM 2082 C CA . PHE B 1 124 ? 9.869 6.657 -1.995 1 98.11 124 PHE B CA 1
ATOM 2083 C C . PHE B 1 124 ? 10.493 5.312 -1.643 1 98.11 124 PHE B C 1
ATOM 2085 O O . PHE B 1 124 ? 11.665 5.245 -1.267 1 98.11 124 PHE B O 1
ATOM 2092 N N . ALA B 1 125 ? 9.702 4.247 -1.79 1 98.23 125 ALA B N 1
ATOM 2093 C CA . ALA B 1 125 ? 10.244 2.916 -1.528 1 98.23 125 ALA B CA 1
ATOM 2094 C C . ALA B 1 125 ? 11.232 2.501 -2.614 1 98.23 125 ALA B C 1
ATOM 2096 O O . ALA B 1 125 ? 12.098 1.654 -2.384 1 98.23 125 ALA B O 1
ATOM 2097 N N . ALA B 1 126 ? 11.122 3.06 -3.794 1 97.69 126 ALA B N 1
ATOM 2098 C CA . ALA B 1 126 ? 11.951 2.658 -4.928 1 97.69 126 ALA B CA 1
ATOM 2099 C C . ALA B 1 126 ? 13.359 3.235 -4.809 1 97.69 126 ALA B C 1
ATOM 2101 O O . ALA B 1 126 ? 14.299 2.726 -5.425 1 97.69 126 ALA B O 1
ATOM 2102 N N . HIS B 1 127 ? 13.532 4.332 -4.096 1 95.3 127 HIS B N 1
ATOM 2103 C CA . HIS B 1 127 ? 14.818 4.995 -3.913 1 95.3 127 HIS B CA 1
ATOM 2104 C C . HIS B 1 127 ? 15.469 5.315 -5.255 1 95.3 127 HIS B C 1
ATOM 2106 O O . HIS B 1 127 ? 16.666 5.084 -5.44 1 95.3 127 HIS B O 1
ATOM 2112 N N . LEU B 1 128 ? 14.66 5.794 -6.17 1 93.85 128 LEU B N 1
ATOM 2113 C CA . LEU B 1 128 ? 15.165 6.128 -7.497 1 93.85 128 LEU B CA 1
ATOM 2114 C C . LEU B 1 128 ? 15.354 7.634 -7.644 1 93.85 128 LEU B C 1
ATOM 2116 O O . LEU B 1 128 ? 14.69 8.416 -6.96 1 93.85 128 LEU B O 1
ATOM 2120 N N . GLU B 1 129 ? 16.265 7.974 -8.574 1 94.7 129 GLU B N 1
ATOM 2121 C CA . GLU B 1 129 ? 16.385 9.38 -8.948 1 94.7 129 GLU B CA 1
ATOM 2122 C C . GLU B 1 129 ? 15.209 9.824 -9.812 1 94.7 129 GLU B C 1
ATOM 2124 O O . GLU B 1 129 ? 14.762 9.083 -10.69 1 94.7 129 GLU B O 1
ATOM 2129 N N . PRO B 1 130 ? 14.736 10.986 -9.507 1 95.29 130 PRO B N 1
ATOM 2130 C CA . PRO B 1 130 ? 13.602 11.466 -10.301 1 95.29 130 PRO B CA 1
ATOM 2131 C C . PRO B 1 130 ? 13.912 11.527 -11.795 1 95.29 130 PRO B C 1
ATOM 2133 O O . PRO B 1 130 ? 14.919 12.114 -12.196 1 95.29 130 PRO B O 1
ATOM 2136 N N . SER B 1 131 ? 13.269 10.847 -12.56 1 97.22 131 SER B N 1
ATOM 2137 C CA . SER B 1 131 ? 13.357 10.787 -14.015 1 97.22 131 SER B CA 1
ATOM 2138 C C . SER B 1 131 ? 12.059 10.271 -14.627 1 97.22 131 SER B C 1
ATOM 2140 O O . SER B 1 131 ? 11.244 9.653 -13.938 1 97.22 131 SER B O 1
ATOM 2142 N N . PHE B 1 132 ? 11.84 10.572 -15.836 1 97.17 132 PHE B N 1
ATOM 2143 C CA . PHE B 1 132 ? 10.671 10.061 -16.542 1 97.17 132 PHE B CA 1
ATOM 2144 C C . PHE B 1 132 ? 10.71 8.54 -16.625 1 97.17 132 PHE B C 1
ATOM 2146 O O . PHE B 1 132 ? 9.671 7.882 -16.546 1 97.17 132 PHE B O 1
ATOM 2153 N N . GLU B 1 133 ? 11.902 8.037 -16.741 1 97.49 133 GLU B N 1
ATOM 2154 C CA . GLU B 1 133 ? 12.079 6.589 -16.808 1 97.49 133 GLU B CA 1
ATOM 2155 C C . GLU B 1 133 ? 11.641 5.919 -15.509 1 97.49 133 GLU B C 1
ATOM 2157 O O . GLU B 1 133 ? 10.972 4.884 -15.533 1 97.49 133 GLU B O 1
ATOM 2162 N N . ALA B 1 134 ? 12.01 6.519 -14.392 1 97.98 134 ALA B N 1
ATOM 2163 C CA . ALA B 1 134 ? 11.623 5.983 -13.09 1 97.98 134 ALA B CA 1
ATOM 2164 C C . ALA B 1 134 ? 10.106 5.998 -12.92 1 97.98 134 ALA B C 1
ATOM 2166 O O . ALA B 1 134 ? 9.518 5.017 -12.458 1 97.98 134 ALA B O 1
ATOM 2167 N N . LEU B 1 135 ? 9.49 7.06 -13.365 1 98.46 135 LEU B N 1
ATOM 2168 C CA . LEU B 1 135 ? 8.038 7.18 -13.298 1 98.46 135 LEU B CA 1
ATOM 2169 C C . LEU B 1 135 ? 7.364 6.132 -14.178 1 98.46 135 LEU B C 1
ATOM 2171 O O . LEU B 1 135 ? 6.404 5.484 -13.755 1 98.46 135 LEU B O 1
ATOM 2175 N N . ALA B 1 136 ? 7.895 5.976 -15.316 1 98.17 136 ALA B N 1
ATOM 2176 C CA . ALA B 1 136 ? 7.322 5.037 -16.277 1 98.17 136 ALA B CA 1
ATOM 2177 C C . ALA B 1 136 ? 7.453 3.599 -15.783 1 98.17 136 ALA B C 1
ATOM 2179 O O . ALA B 1 136 ? 6.557 2.779 -15.995 1 98.17 136 ALA B O 1
ATOM 2180 N N . GLN B 1 137 ? 8.544 3.308 -15.198 1 98.34 137 GLN B N 1
ATOM 2181 C CA . GLN B 1 137 ? 8.774 1.956 -14.7 1 98.34 137 GLN B CA 1
ATOM 2182 C C . GLN B 1 137 ? 7.801 1.61 -13.577 1 98.34 137 GLN B C 1
ATOM 2184 O O . GLN B 1 137 ? 7.195 0.536 -13.581 1 98.34 137 GLN B O 1
ATOM 2189 N N . LEU B 1 138 ? 7.66 2.503 -12.647 1 98.86 138 LEU B N 1
ATOM 2190 C CA . LEU B 1 138 ? 6.782 2.248 -11.511 1 98.86 138 LEU B CA 1
ATOM 2191 C C . LEU B 1 138 ? 5.319 2.258 -11.941 1 98.86 138 LEU B C 1
ATOM 2193 O O . LEU B 1 138 ? 4.536 1.407 -11.513 1 98.86 138 LEU B O 1
ATOM 2197 N N . PHE B 1 139 ? 4.959 3.195 -12.787 1 98.84 139 PHE B N 1
ATOM 2198 C CA . PHE B 1 139 ? 3.585 3.261 -13.271 1 98.84 139 PHE B CA 1
ATOM 2199 C C . PHE B 1 139 ? 3.258 2.052 -14.139 1 98.84 139 PHE B C 1
ATOM 2201 O O . PHE B 1 139 ? 2.158 1.501 -14.057 1 98.84 139 PHE B O 1
ATOM 2208 N N . GLY B 1 140 ? 4.209 1.706 -15.004 1 98.83 140 GLY B N 1
ATOM 2209 C CA . GLY B 1 140 ? 4.013 0.531 -15.839 1 98.83 140 GLY B CA 1
ATOM 2210 C C . GLY B 1 140 ? 3.793 -0.739 -15.039 1 98.83 140 GLY B C 1
ATOM 2211 O O . GLY B 1 140 ? 2.895 -1.526 -15.349 1 98.83 140 GLY B O 1
ATOM 2212 N N . ALA B 1 141 ? 4.599 -0.935 -14.059 1 98.87 141 ALA B N 1
ATOM 2213 C CA . ALA B 1 141 ? 4.42 -2.091 -13.185 1 98.87 141 ALA B CA 1
ATOM 2214 C C . ALA B 1 141 ? 3.053 -2.06 -12.508 1 98.87 141 ALA B C 1
ATOM 2216 O O . ALA B 1 141 ? 2.352 -3.074 -12.462 1 98.87 141 ALA B O 1
ATOM 2217 N N . SER B 1 142 ? 2.636 -0.894 -12.005 1 98.91 142 SER B N 1
ATOM 2218 C CA . SER B 1 142 ? 1.353 -0.745 -11.326 1 98.91 142 SER B CA 1
ATOM 2219 C C . SER B 1 142 ? 0.191 -1.008 -12.278 1 98.91 142 SER B C 1
ATOM 2221 O O . SER B 1 142 ? -0.846 -1.535 -11.869 1 98.91 142 SER B O 1
ATOM 2223 N N . ALA B 1 143 ? 0.387 -0.618 -13.525 1 98.81 143 ALA B N 1
ATOM 2224 C CA . ALA B 1 143 ? -0.651 -0.859 -14.524 1 98.81 143 ALA B CA 1
ATOM 2225 C C . ALA B 1 143 ? -0.852 -2.354 -14.757 1 98.81 143 ALA B C 1
ATOM 2227 O O . ALA B 1 143 ? -1.986 -2.824 -14.873 1 98.81 143 ALA B O 1
ATOM 2228 N N . ILE B 1 144 ? 0.206 -3.074 -14.802 1 98.84 144 ILE B N 1
ATOM 2229 C CA . ILE B 1 144 ? 0.128 -4.524 -14.94 1 98.84 144 ILE B CA 1
ATOM 2230 C C . ILE B 1 144 ? -0.617 -5.117 -13.746 1 98.84 144 ILE B C 1
ATOM 2232 O O . ILE B 1 144 ? -1.479 -5.983 -13.911 1 98.84 144 ILE B O 1
ATOM 2236 N N . GLY B 1 145 ? -0.276 -4.607 -12.579 1 98.77 145 GLY B N 1
ATOM 2237 C CA . GLY B 1 145 ? -0.949 -5.068 -11.375 1 98.77 145 GLY B CA 1
ATOM 2238 C C . GLY B 1 145 ? -2.436 -4.766 -11.371 1 98.77 145 GLY B C 1
ATOM 2239 O O . GLY B 1 145 ? -3.245 -5.608 -10.976 1 98.77 145 GLY B O 1
ATOM 2240 N N . SER B 1 146 ? -2.782 -3.578 -11.745 1 98.61 146 SER B N 1
ATOM 2241 C CA . SER B 1 146 ? -4.188 -3.189 -11.795 1 98.61 146 SER B CA 1
ATOM 2242 C C . SER B 1 146 ? -4.967 -4.06 -12.775 1 98.61 146 SER B C 1
ATOM 2244 O O . SER B 1 146 ? -6.096 -4.466 -12.491 1 98.61 146 SER B O 1
ATOM 2246 N N . LEU B 1 147 ? -4.375 -4.32 -13.908 1 98.15 147 LEU B N 1
ATOM 2247 C CA . LEU B 1 147 ? -5.004 -5.207 -14.881 1 98.15 147 LEU B CA 1
ATOM 2248 C C . LEU B 1 147 ? -5.175 -6.609 -14.308 1 98.15 147 LEU B C 1
ATOM 2250 O O . LEU B 1 147 ? -6.218 -7.239 -14.497 1 98.15 147 LEU B O 1
ATOM 2254 N N . ALA B 1 148 ? -4.173 -7.099 -13.678 1 98.42 148 ALA B N 1
ATOM 2255 C CA . ALA B 1 148 ? -4.245 -8.419 -13.057 1 98.42 148 ALA B CA 1
ATOM 2256 C C . ALA B 1 148 ? -5.333 -8.463 -11.987 1 98.42 148 ALA B C 1
ATOM 2258 O O . ALA B 1 148 ? -6.047 -9.461 -11.86 1 98.42 148 ALA B O 1
ATOM 2259 N N . GLY B 1 149 ? -5.379 -7.381 -11.169 1 97.65 149 GLY B N 1
ATOM 2260 C CA . GLY B 1 149 ? -6.473 -7.289 -10.214 1 97.65 149 GLY B CA 1
ATOM 2261 C C . GLY B 1 149 ? -7.841 -7.353 -10.866 1 97.65 149 GLY B C 1
ATOM 2262 O O . GLY B 1 149 ? -8.728 -8.065 -10.391 1 97.65 149 GLY B O 1
ATOM 2263 N N . TRP B 1 150 ? -7.993 -6.643 -11.915 1 96.96 150 TRP B N 1
ATOM 2264 C CA . TRP B 1 150 ? -9.25 -6.614 -12.657 1 96.96 150 TRP B CA 1
ATOM 2265 C C . TRP B 1 150 ? -9.613 -8.004 -13.167 1 96.96 150 TRP B C 1
ATOM 2267 O O . TRP B 1 150 ? -10.756 -8.446 -13.025 1 96.96 150 TRP B O 1
ATOM 2277 N N . VAL B 1 151 ? -8.705 -8.717 -13.732 1 96.97 151 VAL B N 1
ATOM 2278 C CA . VAL B 1 151 ? -8.911 -10.066 -14.248 1 96.97 151 VAL B CA 1
ATOM 2279 C C . VAL B 1 151 ? -9.3 -11.002 -13.107 1 96.97 151 VAL B C 1
ATOM 2281 O O . VAL B 1 151 ? -10.252 -11.776 -13.228 1 96.97 151 VAL B O 1
ATOM 2284 N N . SER B 1 152 ? -8.548 -10.921 -12.031 1 96.57 152 SER B N 1
ATOM 2285 C CA . SER B 1 152 ? -8.786 -11.802 -10.892 1 96.57 152 SER B CA 1
ATOM 2286 C C . SER B 1 152 ? -10.176 -11.585 -10.305 1 96.57 152 SER B C 1
ATOM 2288 O O . SER B 1 152 ? -10.771 -12.508 -9.746 1 96.57 152 SER B O 1
ATOM 2290 N N . HIS B 1 153 ? -10.635 -10.393 -10.422 1 94.95 153 HIS B N 1
ATOM 2291 C CA . HIS B 1 153 ? -11.939 -10.04 -9.873 1 94.95 153 HIS B CA 1
ATOM 2292 C C . HIS B 1 153 ? -13.067 -10.523 -10.778 1 94.95 153 HIS B C 1
ATOM 2294 O O . HIS B 1 153 ? -14.12 -10.946 -10.294 1 94.95 153 HIS B O 1
ATOM 2300 N N . ARG B 1 154 ? -12.901 -10.591 -12.084 1 94.48 154 ARG B N 1
ATOM 2301 C CA . ARG B 1 154 ? -13.99 -10.816 -13.029 1 94.48 154 ARG B CA 1
ATOM 2302 C C . ARG B 1 154 ? -14.04 -12.276 -13.469 1 94.48 154 ARG B C 1
ATOM 2304 O O . ARG B 1 154 ? -15.112 -12.8 -13.779 1 94.48 154 ARG B O 1
ATOM 2311 N N . LEU B 1 155 ? -12.967 -12.892 -13.471 1 94.7 155 LEU B N 1
ATOM 2312 C CA . LEU B 1 155 ? -12.84 -14.184 -14.136 1 94.7 155 LEU B CA 1
ATOM 2313 C C . LEU B 1 155 ? -13.533 -15.28 -13.332 1 94.7 155 LEU B C 1
ATOM 2315 O O . LEU B 1 155 ? -14.196 -16.149 -13.902 1 94.7 155 LEU B O 1
ATOM 2319 N N . PRO B 1 156 ? -13.405 -15.283 -12.001 1 92.25 156 PRO B N 1
ATOM 2320 C CA . PRO B 1 156 ? -14.053 -16.371 -11.266 1 92.25 156 PRO B CA 1
ATOM 2321 C C . PRO B 1 156 ? -15.555 -16.449 -11.53 1 92.25 156 PRO B C 1
ATOM 2323 O O . PRO B 1 156 ? -16.098 -17.543 -11.707 1 92.25 156 PRO B O 1
ATOM 2326 N N . ALA B 1 157 ? -16.256 -15.383 -11.58 1 87.98 157 ALA B N 1
ATOM 2327 C CA . ALA B 1 157 ? -17.69 -15.361 -11.855 1 87.98 157 ALA B CA 1
ATOM 2328 C C . ALA B 1 157 ? -17.991 -15.926 -13.241 1 87.98 157 ALA B C 1
ATOM 2330 O O . ALA B 1 157 ? -18.978 -16.641 -13.425 1 87.98 157 ALA B O 1
ATOM 2331 N N . ARG B 1 158 ? -17.191 -15.673 -14.09 1 89.7 158 ARG B N 1
ATOM 2332 C CA . ARG B 1 158 ? -17.387 -16.142 -15.458 1 89.7 158 ARG B CA 1
ATOM 2333 C C . ARG B 1 158 ? -17.173 -17.649 -15.557 1 89.7 158 ARG B C 1
ATOM 2335 O O . ARG B 1 158 ? -17.88 -18.334 -16.298 1 89.7 158 ARG B O 1
ATOM 2342 N N . LEU B 1 159 ? -16.179 -18.106 -14.836 1 88.41 159 LEU B N 1
ATOM 2343 C CA . LEU B 1 159 ? -15.842 -19.526 -14.859 1 88.41 159 LEU B CA 1
ATOM 2344 C C . LEU B 1 159 ? -16.932 -20.353 -14.185 1 88.41 159 LEU B C 1
ATOM 2346 O O . LEU B 1 159 ? -17.231 -21.467 -14.622 1 88.41 159 LEU B O 1
ATOM 2350 N N . LEU B 1 160 ? -17.53 -19.857 -13.176 1 86.93 160 LEU B N 1
ATOM 2351 C CA . LEU B 1 160 ? -18.548 -20.581 -12.422 1 86.93 160 LEU B CA 1
ATOM 2352 C C . LEU B 1 160 ? -19.899 -20.51 -13.126 1 86.93 160 LEU B C 1
ATOM 2354 O O . LEU B 1 160 ? -20.765 -21.36 -12.904 1 86.93 160 LEU B O 1
ATOM 2358 N N . GLN B 1 161 ? -20.125 -19.517 -13.863 1 85.16 161 GLN B N 1
ATOM 2359 C CA . GLN B 1 161 ? -21.34 -19.451 -14.669 1 85.16 161 GLN B CA 1
ATOM 2360 C C . GLN B 1 161 ? -21.286 -20.445 -15.826 1 85.16 161 GLN B C 1
ATOM 2362 O O . GLN B 1 161 ? -22.325 -20.913 -16.298 1 85.16 161 GLN B O 1
ATOM 2367 N N . ARG B 1 162 ? -20.164 -20.817 -16.219 1 79.12 162 ARG B N 1
ATOM 2368 C CA . ARG B 1 162 ? -19.987 -21.725 -17.347 1 79.12 162 ARG B CA 1
ATOM 2369 C C . ARG B 1 162 ? -19.918 -23.174 -16.879 1 79.12 162 ARG B C 1
ATOM 2371 O O . ARG B 1 162 ? -20.01 -24.099 -17.688 1 79.12 162 ARG B O 1
ATOM 2378 N N . ALA B 1 163 ? -19.687 -23.333 -15.675 1 72.45 163 ALA B N 1
ATOM 2379 C CA . ALA B 1 163 ? -19.66 -24.699 -15.159 1 72.45 163 ALA B CA 1
ATOM 2380 C C . ALA B 1 163 ? -21.061 -25.171 -14.781 1 72.45 163 ALA B C 1
ATOM 2382 O O . ALA B 1 163 ? -21.889 -24.377 -14.327 1 72.45 163 ALA B O 1
#

Solvent-accessible surface area (backbone atoms only — not comparable to full-atom values): 16144 Å² total; per-residue (Å²): 133,78,81,73,76,77,52,69,65,56,52,50,42,40,26,51,43,38,9,50,38,50,14,52,44,36,45,52,26,51,77,70,74,30,54,52,46,39,13,47,49,18,26,49,30,28,67,76,47,82,82,49,73,66,40,37,53,38,23,51,48,24,20,46,50,13,30,50,51,33,43,53,46,63,68,42,37,68,60,38,20,73,75,67,33,73,87,40,16,62,26,50,48,42,25,55,50,32,39,54,50,53,55,38,45,74,40,95,67,63,36,51,53,66,16,27,50,49,14,28,31,51,40,63,44,62,73,64,72,83,44,71,65,53,52,46,42,46,45,51,19,16,49,48,16,27,51,36,36,51,46,34,66,52,46,41,62,55,54,58,69,71,98,132,76,81,71,77,76,53,72,66,57,52,51,43,40,26,51,44,37,9,51,37,49,14,51,45,36,45,52,27,51,78,68,72,30,52,51,47,38,14,48,49,17,25,49,29,28,66,75,49,83,81,48,74,66,39,38,53,38,23,50,49,23,20,46,49,14,29,50,51,33,43,54,46,62,68,41,37,67,59,37,21,73,74,66,33,73,86,40,16,60,27,51,50,42,27,54,50,30,40,54,51,52,55,37,45,74,41,94,67,63,36,51,55,67,16,26,50,49,13,29,32,50,40,62,46,62,73,64,70,82,45,70,66,52,51,47,41,47,46,50,18,16,49,48,16,27,51,36,36,51,48,36,66,53,45,42,62,55,55,57,70,72,97

Sequence (326 aa):
MSAHAPSRQAYVATTLVAAVTAALAAAGSLALSLHIWAMFIGWIAFFTRIQSNRTALENLACAGLGLLIGALTALAIPHLAGLVGRGLALPAAVFVVGLVVVALRGLPVLNNLLGYFLGLVAWFAAHLEPSFEALAQLFGASAIGSLAGWVSHRLPARLLQRAMSAHAPSRQAYVATTLVAAVTAALAAAGSLALSLHIWAMFIGWIAFFTRIQSNRTALENLACAGLGLLIGALTALAIPHLAGLVGRGLALPAAVFVVGLVVVALRGLPVLNNLLGYFLGLVAWFAAHLEPSFEALAQLFGASAIGSLAGWVSHRLPARLLQRA

Radius of gyration: 19.66 Å; Cα contacts (8 Å, |Δi|>4): 493; chains: 2; bounding box: 49×54×40 Å

Secondary structure (DSSP, 8-state):
-------HHHHHHHHHHHHHHHHHHHHHHHHTT--HHHHHHHHHHHHH--S-HHHHHHHHHHHHHHHHHHHHHHHHHHHHHHHH-HHHHHHHHHHHHHHHHHHGGGSSSS--HHHHHHHHHHHHHHTPPS-HHHHHHHHHHHHHHHHHHHHHHHHHHHHHHH-/-------HHHHHHHHHHHHHHHHHHHHHHHHTT--HHHHHHHHHHHHH--S-HHHHHHHHHHHHHHHHHHHHHHHHHHHHHHHH-HHHHHHHHHHHHHHHHHHGGGSSSS--HHHHHHHHHHHHHHTPPS-HHHHHHHHHHHHHHHHHHHHHHHHHHHHHHH-

InterPro domains:
  IPR009476 Protein of unknown function DUF1097 [PF06496] (16-155)

Organism: NCBI:txid68569